Protein AF-X1D639-F1 (afdb_monomer_lite)

Radius of gyration: 27.33 Å; chains: 1; bounding box: 84×44×73 Å

Organism: NCBI:txid412755

Secondary structure (DSSP, 8-state):
---HHHHHHHHHHHHHHHHHHHHHHHHHHHHHHHHHHHHHHHHHH-----EEE-HHHHHHHHHTT--GGGSPSS--EEE-HHHHHHHHT-S-HHHHHHHHHHHHHS-EEE--BSS--TTTSPTTSB----S-THHHHHHHHHHHH---TTHHHHHHHHHHHHHHT-EEE---HHHHHHHHHTT-EEE-HHHHHTT--S-EEEETTEEEETT-----HHHH----------TT-GGGEEEEEEE--GGG--S-SS----SEEE-HHHHHTS----TT------S----

InterPro domains:
  IPR000055 Type I restriction modification DNA specificity domain [PF01420] (209-282)
  IPR029060 PIN-like domain superfamily [SSF88723] (52-192)
  IPR044946 Type I restriction modification DNA specificity domain superfamily [G3DSA:3.90.220.20] (1-45)
  IPR044946 Type I restriction modification DNA specificity domain superfamily [G3DSA:3.90.220.20] (195-287)
  IPR052021 Type I restriction system S subunit [PTHR30408] (163-286)

pLDDT: mean 87.66, std 10.5, range [43.84, 97.31]

Foldseek 3Di:
DDDPVVVVVVVVVVVVVVVVVVVVVVVVVVVVVVVLVVVQCCQAVNDAPAEEEDLCVLVVCQVVVPDPVLFDPPGAYEYEVLSVVVLVPPPDPVSSVSSVVSVVVDPYHYAAFADDDPPRHDPPRYDDHDDDCQLVQLLVQLCVVPNDPCSSVLSRSLNRQQVSVHEYEDPPPSSCVSSVVVVGQYDYPVCRSVVNRADWDQDPSGIHGPSDDDDDPVVVHDDDDWDFPDPVDCQQWDDDAADDDPVQPDPDPDRPHHPTGTDPVNPVRTDDDDPPDDDDDDDDDPD

Sequence (287 aa):
LPPFPEQKKIDRVLSKIQQAVEQQDKIINATKNLKKSLMQKLFTKGIINGFMFDTNIFGHILDNKILVENFPKNLNFFITPIQLYELKKTRDQNRRKMLLTIFNKIDQENIPTESTVLGVSKLGYSKLSRKNNLYEKIKSDLDEKVLKQNNIQDALIAETAIKNGLILVTNDGDLLEVTQKYNGEVSNLKDFLSGNYRKLKKTEIGLIPENWEMVRLGDIGKIITGTTPSTKKPEYYGGPYMFISPGDITERKYIIKTEKWLSEQGLKVSRSLPKDTVLVVCIGATI

Structure (mmCIF, N/CA/C/O backbone):
data_AF-X1D639-F1
#
_entry.id   AF-X1D639-F1
#
loop_
_atom_site.group_PDB
_atom_site.id
_atom_site.type_symbol
_atom_site.label_atom_id
_atom_site.label_alt_id
_atom_site.label_comp_id
_atom_site.label_asym_id
_atom_site.label_entity_id
_atom_site.label_seq_id
_atom_site.pdbx_PDB_ins_code
_atom_site.Cartn_x
_atom_site.Cartn_y
_atom_site.Cartn_z
_atom_site.occupancy
_atom_site.B_iso_or_equiv
_atom_site.auth_seq_id
_atom_site.auth_comp_id
_atom_site.auth_asym_id
_atom_site.auth_atom_id
_atom_site.pdbx_PDB_model_num
ATOM 1 N N . LEU A 1 1 ? 56.841 -19.430 -37.475 1.00 73.50 1 LEU A N 1
ATOM 2 C CA . LEU A 1 1 ? 56.418 -18.923 -36.147 1.00 73.50 1 LEU A CA 1
ATOM 3 C C . LEU A 1 1 ? 57.059 -17.556 -35.933 1.00 73.50 1 LEU A C 1
ATOM 5 O O . LEU A 1 1 ? 58.199 -17.408 -36.364 1.00 73.50 1 LEU A O 1
ATOM 9 N N . PRO A 1 2 ? 56.365 -16.576 -35.328 1.00 85.69 2 PRO A N 1
ATOM 10 C CA . PRO A 1 2 ? 56.962 -15.273 -35.034 1.00 85.69 2 PRO A CA 1
ATOM 11 C C . PRO A 1 2 ? 58.155 -15.414 -34.067 1.00 85.69 2 PRO A C 1
ATOM 13 O O . PRO A 1 2 ? 58.217 -16.406 -33.334 1.00 85.69 2 PRO A O 1
ATOM 16 N N . PRO A 1 3 ? 59.111 -14.470 -34.038 1.00 94.94 3 PRO A N 1
ATOM 17 C CA . PRO A 1 3 ? 60.236 -14.492 -33.107 1.00 94.94 3 PRO A CA 1
ATOM 18 C C . PRO A 1 3 ? 59.798 -14.588 -31.640 1.00 94.94 3 PRO A C 1
ATOM 20 O O . PRO A 1 3 ? 58.754 -14.076 -31.240 1.00 94.94 3 PRO A O 1
ATOM 23 N N . PHE A 1 4 ? 60.630 -15.204 -30.800 1.00 90.94 4 PHE A N 1
ATOM 24 C CA . PHE A 1 4 ? 60.324 -15.431 -29.382 1.00 90.94 4 PHE A CA 1
ATOM 25 C C . PHE A 1 4 ? 59.892 -14.167 -28.596 1.00 90.94 4 PHE A C 1
ATOM 27 O O . PHE A 1 4 ? 58.946 -14.252 -27.807 1.00 90.94 4 PHE A O 1
ATOM 34 N N . PRO A 1 5 ? 60.481 -12.970 -28.819 1.00 92.06 5 PRO A N 1
ATOM 35 C CA . PRO A 1 5 ? 59.997 -11.738 -28.191 1.00 92.06 5 PRO A CA 1
ATOM 36 C C . PRO A 1 5 ? 58.569 -11.343 -28.598 1.00 92.06 5 PRO A C 1
ATOM 38 O O . PRO A 1 5 ? 57.836 -10.780 -27.785 1.00 92.06 5 PRO A O 1
ATOM 41 N N . GLU A 1 6 ? 58.157 -11.635 -29.834 1.00 90.38 6 GLU A N 1
ATOM 42 C CA . GLU A 1 6 ? 56.794 -11.383 -30.315 1.00 90.38 6 GLU A CA 1
ATOM 43 C C . GLU A 1 6 ? 55.805 -12.390 -29.735 1.00 90.38 6 GLU A C 1
ATOM 45 O O . GLU A 1 6 ? 54.739 -11.988 -29.275 1.00 90.38 6 GLU A O 1
ATOM 50 N N . GLN A 1 7 ? 56.182 -13.670 -29.643 1.00 91.81 7 GLN A N 1
ATOM 51 C CA . GLN A 1 7 ? 55.360 -14.694 -28.986 1.00 91.81 7 GLN A CA 1
ATOM 52 C C . GLN A 1 7 ? 55.033 -14.315 -27.532 1.00 91.81 7 GLN A C 1
ATOM 54 O O . GLN A 1 7 ? 53.875 -14.378 -27.130 1.00 91.81 7 GLN A O 1
ATOM 59 N N . LYS A 1 8 ? 56.018 -13.817 -26.765 1.00 92.50 8 LYS A N 1
ATOM 60 C CA . LYS A 1 8 ? 55.798 -13.317 -25.392 1.00 92.50 8 LYS A CA 1
ATOM 61 C C . LYS A 1 8 ? 54.838 -12.126 -25.324 1.00 92.50 8 LYS A C 1
ATOM 63 O O . LYS A 1 8 ? 54.081 -11.996 -24.364 1.00 92.50 8 LYS A O 1
ATOM 68 N N . LYS A 1 9 ? 54.873 -11.227 -26.315 1.00 92.88 9 LYS A N 1
ATOM 69 C CA . LYS A 1 9 ? 53.933 -10.095 -26.386 1.00 92.88 9 LYS A CA 1
ATOM 70 C C . LYS A 1 9 ? 52.515 -10.578 -26.692 1.00 92.88 9 LYS A C 1
ATOM 72 O O . LYS A 1 9 ? 51.585 -10.103 -26.047 1.00 92.88 9 LYS A O 1
ATOM 77 N N . ILE A 1 10 ? 52.368 -11.521 -27.625 1.00 91.38 10 ILE A N 1
ATOM 78 C CA . ILE A 1 10 ? 51.080 -12.131 -27.984 1.00 91.38 10 ILE A CA 1
ATOM 79 C C . ILE A 1 10 ? 50.470 -12.831 -26.766 1.00 91.38 10 ILE A C 1
ATOM 81 O O . ILE A 1 10 ? 49.336 -12.524 -26.407 1.00 91.38 10 ILE A O 1
ATOM 85 N N . ASP A 1 11 ? 51.237 -13.680 -26.080 1.00 93.62 11 ASP A N 1
ATOM 86 C CA . ASP A 1 11 ? 50.794 -14.382 -24.869 1.00 93.62 11 ASP A CA 1
ATOM 87 C C . ASP A 1 11 ? 50.320 -13.412 -23.774 1.00 93.62 11 ASP A C 1
ATOM 89 O O . ASP A 1 11 ? 49.228 -13.556 -23.222 1.00 93.62 11 ASP A O 1
ATOM 93 N N . ARG A 1 12 ? 51.079 -12.335 -23.531 1.00 94.06 12 ARG A N 1
ATOM 94 C CA . ARG A 1 12 ? 50.694 -11.297 -22.564 1.00 94.06 12 ARG A CA 1
ATOM 95 C C . ARG A 1 12 ? 49.383 -10.601 -22.936 1.00 94.06 12 ARG A C 1
ATOM 97 O O . ARG A 1 12 ? 48.596 -10.284 -22.045 1.00 94.06 12 ARG A O 1
ATOM 104 N N . VAL A 1 13 ? 49.162 -10.304 -24.218 1.00 94.69 13 VAL A N 1
ATOM 105 C CA . VAL A 1 13 ? 47.927 -9.654 -24.690 1.00 94.69 13 VAL A CA 1
ATOM 106 C C . VAL A 1 13 ? 46.741 -10.607 -24.569 1.00 94.69 13 VAL A C 1
ATOM 108 O O . VAL A 1 13 ? 45.727 -10.223 -23.991 1.00 94.69 13 VAL A O 1
ATOM 111 N N . LEU A 1 14 ? 46.878 -11.848 -25.039 1.00 94.75 14 LEU A N 1
ATOM 112 C CA . LEU A 1 14 ? 45.819 -12.855 -24.961 1.00 94.75 14 LEU A CA 1
ATOM 113 C C . LEU A 1 14 ? 45.461 -13.188 -23.509 1.00 94.75 14 LEU A C 1
ATOM 115 O O . LEU A 1 14 ? 44.282 -13.217 -23.173 1.00 94.75 14 LEU A O 1
ATOM 119 N N . SER A 1 15 ? 46.455 -13.315 -22.627 1.00 95.19 15 SER A N 1
ATOM 120 C CA . SER A 1 15 ? 46.237 -13.516 -21.189 1.00 95.19 15 SER A CA 1
ATOM 121 C C . SER A 1 15 ? 45.458 -12.361 -20.554 1.00 95.19 15 SER A C 1
ATOM 123 O O . SER A 1 15 ? 44.552 -12.591 -19.757 1.00 95.19 15 SER A O 1
ATOM 125 N N . LYS A 1 16 ? 45.756 -11.107 -20.926 1.00 95.25 16 LYS A N 1
ATOM 126 C CA . LYS A 1 16 ? 44.995 -9.940 -20.446 1.00 95.25 16 LYS A CA 1
ATOM 127 C C . LYS A 1 16 ? 43.555 -9.929 -20.958 1.00 95.25 16 LYS A C 1
ATOM 129 O O . LYS A 1 16 ? 42.655 -9.582 -20.200 1.00 95.25 16 LYS A O 1
ATOM 134 N N . ILE A 1 17 ? 43.335 -10.294 -22.223 1.00 95.19 17 ILE A N 1
ATOM 135 C CA . ILE A 1 17 ? 41.986 -10.406 -22.796 1.00 95.19 17 ILE A CA 1
ATOM 136 C C . ILE A 1 17 ? 41.205 -11.503 -22.066 1.00 95.19 17 ILE A C 1
ATOM 138 O O . ILE A 1 17 ? 40.082 -11.257 -21.639 1.00 95.19 17 ILE A O 1
ATOM 142 N N . GLN A 1 18 ? 41.816 -12.669 -21.850 1.00 93.75 18 GLN A N 1
ATOM 143 C CA . GLN A 1 18 ? 41.205 -13.783 -21.128 1.00 93.75 18 GLN A CA 1
ATOM 144 C C . GLN A 1 18 ? 40.814 -13.386 -19.696 1.00 93.75 18 GLN A C 1
ATOM 146 O O . GLN A 1 18 ? 39.677 -13.604 -19.286 1.00 93.75 18 GLN A O 1
ATOM 151 N N . GLN A 1 19 ? 41.706 -12.710 -18.965 1.00 95.75 19 GLN A N 1
ATOM 152 C CA . GLN A 1 19 ? 41.404 -12.179 -17.629 1.00 95.75 19 GLN A CA 1
ATOM 153 C C . GLN A 1 19 ? 40.230 -11.189 -17.643 1.00 95.75 19 GLN A C 1
ATOM 155 O O . GLN A 1 19 ? 39.378 -11.234 -16.755 1.00 95.75 19 GLN A O 1
ATOM 160 N N . ALA A 1 20 ? 40.163 -10.307 -18.646 1.00 93.50 20 ALA A N 1
ATOM 161 C CA . ALA A 1 20 ? 39.063 -9.358 -18.787 1.00 93.50 20 ALA A CA 1
ATOM 162 C C . ALA A 1 20 ? 37.725 -10.064 -19.072 1.00 93.50 20 ALA A C 1
ATOM 164 O O . ALA A 1 20 ? 36.711 -9.701 -18.478 1.00 93.50 20 ALA A O 1
ATOM 165 N N . VAL A 1 21 ? 37.722 -11.096 -19.925 1.00 94.62 21 VAL A N 1
ATOM 166 C CA . VAL A 1 21 ? 36.535 -11.925 -20.201 1.00 94.62 21 VAL A CA 1
ATOM 167 C C . VAL A 1 21 ? 36.065 -12.636 -18.931 1.00 94.62 21 VAL A C 1
ATOM 169 O O . VAL A 1 21 ? 34.895 -12.533 -18.570 1.00 94.62 21 VAL A O 1
ATOM 172 N N . GLU A 1 22 ? 36.972 -13.264 -18.183 1.00 95.31 22 GLU A N 1
ATOM 173 C CA . GLU A 1 22 ? 36.634 -13.940 -16.924 1.00 95.31 22 GLU A CA 1
ATOM 174 C C . GLU A 1 22 ? 36.087 -12.977 -15.863 1.00 95.31 22 GLU A C 1
ATOM 176 O O . GLU A 1 22 ? 35.161 -13.311 -15.116 1.00 95.31 22 GLU A O 1
ATOM 181 N N . GLN A 1 23 ? 36.643 -11.766 -15.777 1.00 94.69 23 GLN A N 1
ATOM 182 C CA . GLN A 1 23 ? 36.131 -10.732 -14.882 1.00 94.69 23 GLN A CA 1
ATOM 183 C C . GLN A 1 23 ? 34.731 -10.272 -15.307 1.00 94.69 23 GLN A C 1
ATOM 185 O O . GLN A 1 23 ? 33.855 -10.110 -14.452 1.00 94.69 23 GLN A O 1
ATOM 190 N N . GLN A 1 24 ? 34.495 -10.120 -16.610 1.00 93.62 24 GLN A N 1
ATOM 191 C CA . GLN A 1 24 ? 33.188 -9.766 -17.152 1.00 93.62 24 GLN A CA 1
ATOM 192 C C . GLN A 1 24 ? 32.145 -10.856 -16.866 1.00 93.62 24 GLN A C 1
ATOM 194 O O . GLN A 1 24 ? 31.045 -10.541 -16.410 1.00 93.62 24 GLN A O 1
ATOM 199 N N . ASP A 1 25 ? 32.490 -12.131 -17.041 1.00 95.25 25 ASP A N 1
ATOM 200 C CA . ASP A 1 25 ? 31.598 -13.257 -16.746 1.00 95.25 25 ASP A CA 1
ATOM 201 C C . ASP A 1 25 ? 31.230 -13.330 -15.260 1.00 95.25 25 ASP A C 1
ATOM 203 O O . ASP A 1 25 ? 30.071 -13.583 -14.907 1.00 95.25 25 ASP A O 1
ATOM 207 N N . LYS A 1 26 ? 32.182 -13.036 -14.363 1.00 94.88 26 LYS A N 1
ATOM 208 C CA . LYS A 1 26 ? 31.905 -12.915 -12.922 1.00 94.88 26 LYS A CA 1
ATOM 209 C C . LYS A 1 26 ? 30.891 -11.809 -12.635 1.00 94.88 26 LYS A C 1
ATOM 211 O O . LYS A 1 26 ? 29.948 -12.046 -11.878 1.00 94.88 26 LYS A O 1
ATOM 216 N N . ILE A 1 27 ? 31.045 -10.637 -13.257 1.00 93.88 27 ILE A N 1
ATOM 217 C CA . ILE A 1 27 ? 30.099 -9.520 -13.112 1.00 93.88 27 ILE A CA 1
ATOM 218 C C . ILE A 1 27 ? 28.719 -9.924 -13.638 1.00 93.88 27 ILE A C 1
ATOM 220 O O . ILE A 1 27 ? 27.732 -9.773 -12.923 1.00 93.88 27 ILE A O 1
ATOM 224 N N . ILE A 1 28 ? 28.638 -10.514 -14.835 1.00 92.62 28 ILE A N 1
ATOM 225 C CA . ILE A 1 28 ? 27.374 -10.966 -15.434 1.00 92.62 28 ILE A CA 1
ATOM 226 C C . ILE A 1 28 ? 26.651 -11.951 -14.510 1.00 92.62 28 ILE A C 1
ATOM 228 O O . ILE A 1 28 ? 25.446 -11.819 -14.279 1.00 92.62 28 ILE A O 1
ATOM 232 N N . ASN A 1 29 ? 27.367 -12.928 -13.955 1.00 92.56 29 ASN A N 1
ATOM 233 C CA . ASN A 1 29 ? 26.783 -13.914 -13.049 1.00 92.56 29 ASN A CA 1
ATOM 234 C C . ASN A 1 29 ? 26.327 -13.283 -11.726 1.00 92.56 29 ASN A C 1
ATOM 236 O O . ASN A 1 29 ? 25.223 -13.579 -11.258 1.00 92.56 29 ASN A O 1
ATOM 240 N N . ALA A 1 30 ? 27.110 -12.360 -11.160 1.00 90.88 30 ALA A N 1
ATOM 241 C CA . ALA A 1 30 ? 26.711 -11.599 -9.979 1.00 90.88 30 ALA A CA 1
ATOM 242 C C . ALA A 1 30 ? 25.444 -10.766 -10.242 1.00 90.88 30 ALA A C 1
ATOM 244 O O . ALA A 1 30 ? 24.503 -10.815 -9.449 1.00 90.88 30 ALA A O 1
ATOM 245 N N . THR A 1 31 ? 25.357 -10.079 -11.385 1.00 89.19 31 THR A N 1
ATOM 246 C CA . THR A 1 31 ? 24.176 -9.298 -11.784 1.00 89.19 31 THR A CA 1
ATOM 247 C C . THR A 1 31 ? 22.953 -10.184 -12.013 1.00 89.19 31 THR A C 1
ATOM 249 O O . THR A 1 31 ? 21.858 -9.829 -11.577 1.00 89.19 31 THR A O 1
ATOM 252 N N . LYS A 1 32 ? 23.104 -11.358 -12.643 1.00 88.12 32 LYS A N 1
ATOM 253 C CA . LYS A 1 32 ? 22.007 -12.333 -12.806 1.00 88.12 32 LYS A CA 1
ATOM 254 C C . LYS A 1 32 ? 21.475 -12.807 -11.453 1.00 88.12 32 LYS A C 1
ATOM 256 O O . LYS A 1 32 ? 20.259 -12.835 -11.254 1.00 88.12 32 LYS A O 1
ATOM 261 N N . ASN A 1 33 ? 22.367 -13.126 -10.517 1.00 87.69 33 ASN A N 1
ATOM 262 C CA . ASN A 1 33 ? 21.996 -13.547 -9.166 1.00 87.69 33 ASN A CA 1
ATOM 263 C C . ASN A 1 33 ? 21.326 -12.419 -8.377 1.00 87.69 33 ASN A C 1
ATOM 265 O O . ASN A 1 33 ? 20.293 -12.645 -7.746 1.00 87.69 33 ASN A O 1
ATOM 269 N N . LEU A 1 34 ? 21.854 -11.196 -8.468 1.00 87.56 34 LEU A N 1
ATOM 270 C CA . LEU A 1 34 ? 21.246 -10.016 -7.862 1.00 87.56 34 LEU A CA 1
ATOM 271 C C . LEU A 1 34 ? 19.849 -9.762 -8.436 1.00 87.56 34 LEU A C 1
ATOM 273 O O . LEU A 1 34 ? 18.900 -9.630 -7.671 1.00 87.56 34 LEU A O 1
ATOM 277 N N . LYS A 1 35 ? 19.693 -9.774 -9.766 1.00 85.31 35 LYS A N 1
ATOM 278 C CA . LYS A 1 35 ? 18.390 -9.637 -10.433 1.00 85.31 35 LYS A CA 1
ATOM 279 C C . LYS A 1 35 ? 17.412 -10.703 -9.944 1.00 85.31 35 LYS A C 1
ATOM 281 O O . LYS A 1 35 ? 16.286 -10.369 -9.599 1.00 85.31 35 LYS A O 1
ATOM 286 N N . LYS A 1 36 ? 17.832 -11.970 -9.870 1.00 83.44 36 LYS A N 1
ATOM 287 C CA . LYS A 1 36 ? 16.995 -13.066 -9.358 1.00 83.44 36 LYS A CA 1
ATOM 288 C C . LYS A 1 36 ? 16.561 -12.816 -7.909 1.00 83.44 36 LYS A C 1
ATOM 290 O O . LYS A 1 36 ? 15.381 -12.954 -7.607 1.00 83.44 36 LYS A O 1
ATOM 295 N N . SER A 1 37 ? 17.489 -12.413 -7.042 1.00 82.75 37 SER A N 1
ATOM 296 C CA . SER A 1 37 ? 17.215 -12.099 -5.633 1.00 82.75 37 SER A CA 1
ATOM 297 C C . SER A 1 37 ? 16.267 -10.904 -5.478 1.00 82.75 37 SER A C 1
ATOM 299 O O . SER A 1 37 ? 15.298 -10.972 -4.725 1.00 82.75 37 SER A O 1
ATOM 301 N N . LEU A 1 38 ? 16.477 -9.834 -6.249 1.00 82.06 38 LEU A N 1
ATOM 302 C CA . LEU A 1 38 ? 15.602 -8.661 -6.260 1.00 82.06 38 LEU A CA 1
ATOM 303 C C . LEU A 1 38 ? 14.203 -9.000 -6.771 1.00 82.06 38 LEU A C 1
ATOM 305 O O . LEU A 1 38 ? 13.230 -8.574 -6.161 1.00 82.06 38 LEU A O 1
ATOM 309 N N . MET A 1 39 ? 14.090 -9.803 -7.831 1.00 79.44 39 MET A N 1
ATOM 310 C CA . MET A 1 39 ? 12.798 -10.262 -8.345 1.00 79.44 39 MET A CA 1
ATOM 311 C C . MET A 1 39 ? 12.072 -11.133 -7.320 1.00 79.44 39 MET A C 1
ATOM 313 O O . MET A 1 39 ? 10.887 -10.930 -7.085 1.00 79.44 39 MET A O 1
ATOM 317 N N . GLN A 1 40 ? 12.779 -12.046 -6.647 1.00 79.31 40 GLN A N 1
ATOM 318 C CA . GLN A 1 40 ? 12.197 -12.812 -5.546 1.00 79.31 40 GLN A CA 1
ATOM 319 C C . GLN A 1 40 ? 11.730 -11.892 -4.423 1.00 79.31 40 GLN A C 1
ATOM 321 O O . GLN A 1 40 ? 10.603 -12.029 -3.963 1.00 79.31 40 GLN A O 1
ATOM 326 N N . LYS A 1 41 ? 12.544 -10.917 -4.007 1.00 78.25 41 LYS A N 1
ATOM 327 C CA . LYS A 1 41 ? 12.163 -9.941 -2.981 1.00 78.25 41 LYS A CA 1
ATOM 328 C C . LYS A 1 41 ? 10.940 -9.119 -3.403 1.00 78.25 41 LYS A C 1
ATOM 330 O O . LYS A 1 41 ? 10.046 -8.937 -2.587 1.00 78.25 41 LYS A O 1
ATOM 335 N N . LEU A 1 42 ? 10.882 -8.671 -4.656 1.00 79.75 42 LEU A N 1
ATOM 336 C CA . LEU A 1 42 ? 9.766 -7.907 -5.214 1.00 79.75 42 LEU A CA 1
ATOM 337 C C . LEU A 1 42 ? 8.478 -8.738 -5.255 1.00 79.75 42 LEU A C 1
ATOM 339 O O . LEU A 1 42 ? 7.441 -8.259 -4.818 1.00 79.75 42 LEU A O 1
ATOM 343 N N . PHE A 1 43 ? 8.539 -9.984 -5.725 1.00 76.44 43 PHE A N 1
ATOM 344 C CA . PHE A 1 43 ? 7.362 -10.850 -5.821 1.00 76.44 43 PHE A CA 1
ATOM 345 C C . PHE A 1 43 ? 6.935 -11.471 -4.492 1.00 76.44 43 PHE A C 1
ATOM 347 O O . PHE A 1 43 ? 5.785 -11.865 -4.380 1.00 76.44 43 PHE A O 1
ATOM 354 N N . THR A 1 44 ? 7.817 -11.543 -3.490 1.00 75.69 44 THR A N 1
ATOM 355 C CA . THR A 1 44 ? 7.477 -12.043 -2.145 1.00 75.69 44 THR A CA 1
ATOM 356 C C . THR A 1 44 ? 6.986 -10.934 -1.229 1.00 75.69 44 THR A C 1
ATOM 358 O O . THR A 1 44 ? 5.946 -11.073 -0.593 1.00 75.69 44 THR A O 1
ATOM 361 N N . LYS A 1 45 ? 7.733 -9.830 -1.137 1.00 69.94 45 LYS A N 1
ATOM 362 C CA . LYS A 1 45 ? 7.416 -8.723 -0.229 1.00 69.94 45 LYS A CA 1
ATOM 363 C C . LYS A 1 45 ? 6.490 -7.687 -0.859 1.00 69.94 45 LYS A C 1
ATOM 365 O O . LYS A 1 45 ? 5.877 -6.927 -0.120 1.00 69.94 45 LYS A O 1
ATOM 370 N N . GLY A 1 46 ? 6.377 -7.663 -2.187 1.00 70.56 46 GLY A N 1
ATOM 371 C CA . GLY A 1 46 ? 5.656 -6.622 -2.910 1.00 70.56 46 GLY A CA 1
ATOM 372 C C . GLY A 1 46 ? 6.333 -5.256 -2.799 1.00 70.56 46 GLY A C 1
ATOM 373 O O . GLY A 1 46 ? 7.464 -5.119 -2.323 1.00 70.56 46 GLY A O 1
ATOM 374 N N . ILE A 1 47 ? 5.607 -4.229 -3.237 1.00 69.25 47 ILE A N 1
ATOM 375 C CA . ILE A 1 47 ? 5.900 -2.838 -2.895 1.00 69.25 47 ILE A CA 1
ATOM 376 C C . ILE A 1 47 ? 5.104 -2.540 -1.624 1.00 69.25 47 ILE A C 1
ATOM 378 O O . ILE A 1 47 ? 3.875 -2.575 -1.644 1.00 69.25 47 ILE A O 1
ATOM 382 N N . ILE A 1 48 ? 5.806 -2.305 -0.517 1.00 76.75 48 ILE A N 1
ATOM 383 C CA . ILE A 1 48 ? 5.195 -1.870 0.741 1.00 76.75 48 ILE A CA 1
ATOM 384 C C . ILE A 1 48 ? 5.326 -0.353 0.782 1.00 76.75 48 ILE A C 1
ATOM 386 O O . ILE A 1 48 ? 6.419 0.159 1.018 1.00 76.75 48 ILE A O 1
ATOM 390 N N . ASN A 1 49 ? 4.229 0.362 0.530 1.00 82.75 49 ASN A N 1
ATOM 391 C CA . ASN A 1 49 ? 4.234 1.828 0.579 1.00 82.75 49 ASN A CA 1
ATOM 392 C C . ASN A 1 49 ? 4.368 2.337 2.023 1.00 82.75 49 ASN A C 1
ATOM 394 O O . ASN A 1 49 ? 4.996 3.365 2.271 1.00 82.75 49 ASN A O 1
ATOM 398 N N . GLY A 1 50 ? 3.813 1.586 2.974 1.00 92.56 50 GLY A N 1
ATOM 399 C CA . GLY A 1 50 ? 3.900 1.847 4.402 1.00 92.56 50 GLY A CA 1
ATOM 400 C C . GLY A 1 50 ? 2.841 1.084 5.183 1.00 92.56 50 GLY A C 1
ATOM 401 O O . GLY A 1 50 ? 2.138 0.230 4.637 1.00 92.56 50 GLY A O 1
ATOM 402 N N . PHE A 1 51 ? 2.734 1.417 6.463 1.00 95.38 51 PHE A N 1
ATOM 403 C CA . PHE A 1 51 ? 1.810 0.809 7.408 1.00 95.38 51 PHE A CA 1
ATOM 404 C C . PHE A 1 51 ? 0.843 1.855 7.940 1.00 95.38 51 PHE A C 1
ATOM 406 O O . PHE A 1 51 ? 1.234 2.983 8.233 1.00 95.38 51 PHE A O 1
ATOM 413 N N . MET A 1 52 ? -0.408 1.456 8.108 1.00 96.62 52 MET A N 1
ATOM 414 C CA . MET A 1 52 ? -1.398 2.211 8.861 1.00 96.62 52 MET A CA 1
ATOM 415 C C . MET A 1 52 ? -1.842 1.334 10.017 1.00 96.62 52 MET A C 1
ATOM 417 O O . MET A 1 52 ? -2.280 0.210 9.804 1.00 96.62 52 MET A O 1
ATOM 421 N N . PHE A 1 53 ? -1.694 1.808 11.245 1.00 96.44 53 PHE A N 1
ATOM 422 C CA . PHE A 1 53 ? -2.233 1.084 12.391 1.00 96.44 53 PHE A CA 1
ATOM 423 C C . PHE A 1 53 ? -3.725 1.353 12.502 1.00 96.44 53 PHE A C 1
ATOM 425 O O . PHE A 1 53 ? -4.169 2.452 12.209 1.00 96.44 53 PHE A O 1
ATOM 432 N N . ASP A 1 54 ? -4.492 0.376 12.948 1.00 94.62 54 ASP A N 1
ATOM 433 C CA . ASP A 1 54 ? -5.799 0.610 13.545 1.00 94.62 54 ASP A CA 1
ATOM 434 C C . ASP A 1 54 ? -5.609 1.323 14.903 1.00 94.62 54 ASP A C 1
ATOM 436 O O . ASP A 1 54 ? -4.584 1.175 15.578 1.00 94.62 54 ASP A O 1
ATOM 440 N N . THR A 1 55 ? -6.578 2.135 15.317 1.00 92.94 55 THR A N 1
ATOM 441 C CA . THR A 1 55 ? -6.579 2.812 16.617 1.00 92.94 55 THR A CA 1
ATOM 442 C C . THR A 1 55 ? -6.423 1.819 17.780 1.00 92.94 55 THR A C 1
ATOM 444 O O . THR A 1 55 ? -5.741 2.126 18.765 1.00 92.94 55 THR A O 1
ATOM 447 N N . ASN A 1 56 ? -6.988 0.608 17.682 1.00 91.25 56 ASN A N 1
ATOM 448 C CA . ASN A 1 56 ? -6.873 -0.403 18.746 1.00 91.25 56 ASN A CA 1
ATOM 449 C C . ASN A 1 56 ? -5.427 -0.894 18.980 1.00 91.25 56 ASN A C 1
ATOM 451 O O . ASN A 1 56 ? -5.082 -1.295 20.098 1.00 91.25 56 ASN A O 1
ATOM 455 N N . ILE A 1 57 ? -4.547 -0.791 17.977 1.00 95.81 57 ILE A N 1
ATOM 456 C CA . ILE A 1 57 ? -3.164 -1.270 18.054 1.00 95.81 57 ILE A CA 1
ATOM 457 C C . ILE A 1 57 ? -2.366 -0.491 19.093 1.00 95.81 57 ILE A C 1
ATOM 459 O O . ILE A 1 57 ? -1.571 -1.087 19.817 1.00 95.81 57 ILE A O 1
ATOM 463 N N . PHE A 1 58 ? -2.621 0.809 19.254 1.00 95.69 58 PHE A N 1
ATOM 464 C CA . PHE A 1 58 ? -1.982 1.613 20.301 1.00 95.69 58 PHE A CA 1
ATOM 465 C C . PHE A 1 58 ? -2.307 1.083 21.704 1.00 95.69 58 PHE A C 1
ATOM 467 O O . PHE A 1 58 ? -1.437 1.071 22.576 1.00 95.69 58 PHE A O 1
ATOM 474 N N . GLY A 1 59 ? -3.536 0.592 21.905 1.00 95.19 59 GLY A N 1
ATOM 475 C CA . GLY A 1 59 ? -3.944 -0.107 23.123 1.00 95.19 59 GLY A CA 1
ATOM 476 C C . GLY A 1 59 ? -3.139 -1.383 23.336 1.00 95.19 59 GLY A C 1
ATOM 477 O O . GLY A 1 59 ? -2.535 -1.552 24.389 1.00 95.19 59 GLY A O 1
ATOM 478 N N . HIS A 1 60 ? -3.034 -2.232 22.314 1.00 95.56 60 HIS A N 1
ATOM 479 C CA . HIS A 1 60 ? -2.244 -3.461 22.399 1.00 95.56 60 HIS A CA 1
ATOM 480 C C . HIS A 1 60 ? -0.751 -3.214 22.644 1.00 95.56 60 HIS A C 1
ATOM 482 O O . HIS A 1 60 ? -0.137 -3.962 23.404 1.00 95.56 60 HIS A O 1
ATOM 488 N N . ILE A 1 61 ? -0.161 -2.183 22.034 1.00 96.00 61 ILE A N 1
ATOM 489 C CA . ILE A 1 61 ? 1.231 -1.779 22.283 1.00 96.00 61 ILE A CA 1
ATOM 490 C C . ILE A 1 61 ? 1.404 -1.397 23.753 1.00 96.00 61 ILE A C 1
ATOM 492 O O . ILE A 1 61 ? 2.331 -1.874 24.409 1.00 96.00 61 ILE A O 1
ATOM 496 N N . LEU A 1 62 ? 0.491 -0.574 24.275 1.00 96.12 62 LEU A N 1
ATOM 497 C CA . LEU A 1 62 ? 0.506 -0.130 25.663 1.00 96.12 62 LEU A CA 1
ATOM 498 C C . LEU A 1 62 ? 0.357 -1.302 26.641 1.00 96.12 62 LEU A C 1
ATOM 500 O O . LEU A 1 62 ? 1.174 -1.460 27.548 1.00 96.12 62 LEU A O 1
ATOM 504 N N . ASP A 1 63 ? -0.667 -2.128 26.440 1.00 96.06 63 ASP A N 1
ATOM 505 C CA . ASP A 1 63 ? -1.060 -3.188 27.370 1.00 96.06 63 ASP A CA 1
ATOM 506 C C . ASP A 1 63 ? -0.021 -4.314 27.420 1.00 96.06 63 ASP A C 1
ATOM 508 O O . ASP A 1 63 ? 0.284 -4.836 28.492 1.00 96.06 63 ASP A O 1
ATOM 512 N N . ASN A 1 64 ? 0.600 -4.627 26.278 1.00 95.38 64 ASN A N 1
ATOM 513 C CA . ASN A 1 64 ? 1.676 -5.615 26.189 1.00 95.38 64 ASN A CA 1
ATOM 514 C C . ASN A 1 64 ? 3.074 -5.021 26.428 1.00 95.38 64 ASN A C 1
ATOM 516 O O . ASN A 1 64 ? 4.066 -5.733 26.280 1.00 95.38 64 ASN A O 1
ATOM 520 N N . LYS A 1 65 ? 3.172 -3.732 26.789 1.00 95.31 65 LYS A N 1
ATOM 521 C CA . LYS A 1 65 ? 4.439 -3.026 27.056 1.00 95.31 65 LYS A CA 1
ATOM 522 C C . LYS A 1 65 ? 5.447 -3.151 25.905 1.00 95.31 65 LYS A C 1
ATOM 524 O O . LYS A 1 65 ? 6.648 -3.306 26.127 1.00 95.31 65 LYS A O 1
ATOM 529 N N . ILE A 1 66 ? 4.955 -3.094 24.670 1.00 95.12 66 ILE A N 1
ATOM 530 C CA . ILE A 1 66 ? 5.792 -3.177 23.476 1.00 95.12 66 ILE A CA 1
ATOM 531 C C . ILE A 1 66 ? 6.533 -1.847 23.308 1.00 95.12 66 ILE A C 1
ATOM 533 O O . ILE A 1 66 ? 5.927 -0.777 23.249 1.00 95.12 66 ILE A O 1
ATOM 537 N N . LEU A 1 67 ? 7.858 -1.924 23.223 1.00 93.56 67 LEU A N 1
ATOM 538 C CA . LEU A 1 67 ? 8.718 -0.773 22.968 1.00 93.56 67 LEU A CA 1
ATOM 539 C C . LEU A 1 67 ? 8.694 -0.430 21.473 1.00 93.56 67 LEU A C 1
ATOM 541 O O . LEU A 1 67 ? 8.956 -1.294 20.637 1.00 93.56 67 LEU A O 1
ATOM 545 N N . VAL A 1 68 ? 8.397 0.829 21.138 1.00 91.25 68 VAL A N 1
ATOM 546 C CA . VAL A 1 68 ? 8.375 1.332 19.747 1.00 91.25 68 VAL A CA 1
ATOM 547 C C . VAL A 1 68 ? 9.756 1.199 19.104 1.00 91.25 68 VAL A C 1
ATOM 549 O O . VAL A 1 68 ? 9.883 0.946 17.911 1.00 91.25 68 VAL A O 1
ATOM 552 N N . GLU A 1 69 ? 10.805 1.283 19.918 1.00 90.69 69 GLU A N 1
ATOM 553 C CA . GLU A 1 69 ? 12.200 1.120 19.524 1.00 90.69 69 GLU A CA 1
ATOM 554 C C . GLU A 1 69 ? 12.506 -0.297 18.986 1.00 90.69 69 GLU A C 1
ATOM 556 O O . GLU A 1 69 ? 13.486 -0.483 18.264 1.00 90.69 69 GLU A O 1
ATOM 561 N N . ASN A 1 70 ? 11.651 -1.282 19.294 1.00 90.62 70 ASN A N 1
ATOM 562 C CA . ASN A 1 70 ? 11.753 -2.658 18.799 1.00 90.62 70 ASN A CA 1
ATOM 563 C C . ASN A 1 70 ? 10.996 -2.886 17.483 1.00 90.62 70 ASN A C 1
ATOM 565 O O . ASN A 1 70 ? 10.977 -4.013 16.984 1.00 90.62 70 ASN A O 1
ATOM 569 N N . PHE A 1 71 ? 10.344 -1.864 16.925 1.00 93.00 71 PHE A N 1
ATOM 570 C CA . PHE A 1 71 ? 9.674 -2.012 15.639 1.00 93.00 71 PHE A CA 1
ATOM 571 C C . PHE A 1 71 ? 10.690 -2.292 14.526 1.00 93.00 71 PHE A C 1
ATOM 573 O O . PHE A 1 71 ? 11.850 -1.866 14.611 1.00 93.00 71 PHE A O 1
ATOM 580 N N . PRO A 1 72 ? 10.279 -2.994 13.455 1.00 88.38 72 PRO A N 1
ATOM 581 C CA . PRO A 1 72 ? 11.155 -3.176 12.312 1.00 88.38 72 PRO A CA 1
ATOM 582 C C . PRO A 1 72 ? 11.594 -1.817 11.743 1.00 88.38 72 PRO A C 1
ATOM 584 O O . PRO A 1 72 ? 10.813 -0.869 11.671 1.00 88.38 72 PRO A O 1
ATOM 587 N N . LYS A 1 73 ? 12.869 -1.718 11.356 1.00 86.50 73 LYS A N 1
ATOM 588 C CA . LYS A 1 73 ? 13.480 -0.463 10.893 1.00 86.50 73 LYS A CA 1
ATOM 589 C C . LYS A 1 73 ? 13.128 -0.154 9.436 1.00 86.50 73 LYS A C 1
ATOM 591 O O . LYS A 1 73 ? 12.859 -1.067 8.655 1.00 86.50 73 LYS A O 1
ATOM 596 N N . ASN A 1 74 ? 13.255 1.122 9.060 1.00 84.38 74 ASN A N 1
ATOM 597 C CA . ASN A 1 74 ? 13.043 1.639 7.700 1.00 84.38 74 ASN A CA 1
ATOM 598 C C . ASN A 1 74 ? 11.622 1.385 7.173 1.00 84.38 74 ASN A C 1
ATOM 600 O O . ASN A 1 74 ? 11.441 0.985 6.022 1.00 84.38 74 ASN A O 1
ATOM 604 N N . LEU A 1 75 ? 10.627 1.573 8.040 1.00 88.75 75 LEU A N 1
ATOM 605 C CA . LEU A 1 75 ? 9.217 1.499 7.686 1.00 88.75 75 LEU A CA 1
ATOM 606 C C . LEU A 1 75 ? 8.613 2.899 7.683 1.00 88.75 75 LEU A C 1
ATOM 608 O O . LEU A 1 75 ? 8.923 3.704 8.557 1.00 88.75 75 LEU A O 1
ATOM 612 N N . ASN A 1 76 ? 7.717 3.147 6.733 1.00 91.94 76 ASN A N 1
ATOM 613 C CA . ASN A 1 76 ? 6.910 4.359 6.707 1.00 91.94 76 ASN A CA 1
ATOM 614 C C . ASN A 1 76 ? 5.596 4.087 7.437 1.00 91.94 76 ASN A C 1
ATOM 616 O O . ASN A 1 76 ? 4.909 3.112 7.115 1.00 91.94 76 ASN A O 1
ATOM 620 N N . PHE A 1 77 ? 5.239 4.946 8.387 1.00 94.81 77 PHE A N 1
ATOM 621 C CA . PHE A 1 77 ? 3.955 4.888 9.077 1.00 94.81 77 PHE A CA 1
ATOM 622 C C . PHE A 1 77 ? 3.076 6.045 8.631 1.00 94.81 77 PHE A C 1
ATOM 624 O O . PHE A 1 77 ? 3.540 7.171 8.475 1.00 94.81 77 PHE A O 1
ATOM 631 N N . PHE A 1 78 ? 1.796 5.759 8.450 1.00 95.44 78 PHE A N 1
ATOM 632 C CA . PHE A 1 78 ? 0.798 6.733 8.051 1.00 95.44 78 PHE A CA 1
ATOM 633 C C . PHE A 1 78 ? -0.360 6.705 9.033 1.00 95.44 78 PHE A C 1
ATOM 635 O O . PHE A 1 78 ? -0.784 5.643 9.496 1.00 95.44 78 PHE A O 1
ATOM 642 N N . ILE A 1 79 ? -0.893 7.884 9.322 1.00 94.12 79 ILE A N 1
ATOM 643 C CA . ILE A 1 79 ? -1.999 8.057 10.255 1.00 94.12 79 ILE A CA 1
ATOM 644 C C . ILE A 1 79 ? -3.042 8.999 9.666 1.00 94.12 79 ILE A C 1
ATOM 646 O O . ILE A 1 79 ? -2.725 9.966 8.971 1.00 94.12 79 ILE A O 1
ATOM 650 N N . THR A 1 80 ? -4.307 8.734 9.973 1.00 90.25 80 THR A N 1
ATOM 651 C CA . THR A 1 80 ? -5.398 9.671 9.721 1.00 90.25 80 THR A CA 1
ATOM 652 C C . THR A 1 80 ? -5.723 10.486 10.981 1.00 90.25 80 THR A C 1
ATOM 654 O O . THR A 1 80 ? -5.604 9.988 12.107 1.00 90.25 80 THR A O 1
ATOM 657 N N . PRO A 1 81 ? -6.223 11.728 10.841 1.00 87.31 81 PRO A N 1
ATOM 658 C CA . PRO A 1 81 ? -6.646 12.538 11.987 1.00 87.31 81 PRO A CA 1
ATOM 659 C C . PRO A 1 81 ? -7.738 11.894 12.855 1.00 87.31 81 PRO A C 1
ATOM 661 O O . PRO A 1 81 ? -7.838 12.210 14.041 1.00 87.31 81 PRO A O 1
ATOM 664 N N . ILE A 1 82 ? -8.551 10.998 12.283 1.00 88.50 82 ILE A N 1
ATOM 665 C CA . ILE A 1 82 ? -9.643 10.310 12.987 1.00 88.50 82 ILE A CA 1
ATOM 666 C C . ILE A 1 82 ? -9.095 9.475 14.141 1.00 88.50 82 ILE A C 1
ATOM 668 O O . ILE A 1 82 ? -9.604 9.575 15.255 1.00 88.50 82 ILE A O 1
ATOM 672 N N . GLN A 1 83 ? -7.995 8.766 13.910 1.00 92.12 83 GLN A N 1
ATOM 673 C CA . GLN A 1 83 ? -7.363 7.909 14.910 1.00 92.12 83 GLN A CA 1
ATOM 674 C C . GLN A 1 83 ? -6.881 8.718 16.118 1.00 92.12 83 GLN A C 1
ATOM 676 O O . GLN A 1 83 ? -7.115 8.354 17.270 1.00 92.12 83 GLN A O 1
ATOM 681 N N . LEU A 1 84 ? -6.289 9.895 15.878 1.00 91.06 84 LEU A N 1
ATOM 682 C CA . LEU A 1 84 ? -5.904 10.807 16.957 1.00 91.06 84 LEU A CA 1
ATOM 683 C C . LEU A 1 84 ? -7.121 11.278 17.771 1.00 91.06 84 LEU A C 1
ATOM 685 O O . LEU A 1 84 ? -7.030 11.436 18.993 1.00 91.06 84 LEU A O 1
ATOM 689 N N . TYR A 1 85 ? -8.261 11.525 17.121 1.00 88.75 85 TYR A N 1
ATOM 690 C CA . TYR A 1 85 ? -9.490 11.901 17.820 1.00 88.75 85 TYR A CA 1
ATOM 691 C C . TYR A 1 85 ? -10.045 10.760 18.669 1.00 88.75 85 TYR A C 1
ATOM 693 O O . TYR A 1 85 ? -10.485 11.012 19.792 1.00 88.75 85 TYR A O 1
ATOM 701 N N . GLU A 1 86 ? -9.987 9.524 18.181 1.00 90.62 86 GLU A N 1
ATOM 702 C CA . GLU A 1 86 ? -10.390 8.347 18.950 1.00 90.62 86 GLU A CA 1
ATOM 703 C C . GLU A 1 86 ? -9.525 8.172 20.201 1.00 90.62 86 GLU A C 1
ATOM 705 O O . GLU A 1 86 ? -10.060 8.077 21.308 1.00 90.62 86 GLU A O 1
ATOM 710 N N . LEU A 1 87 ? -8.197 8.272 20.071 1.00 92.94 87 LEU A N 1
ATOM 711 C CA . LEU A 1 87 ? -7.294 8.203 21.224 1.00 92.94 87 LEU A CA 1
ATOM 712 C C . LEU A 1 87 ? -7.599 9.301 22.255 1.00 92.94 87 LEU A C 1
ATOM 714 O O . LEU A 1 87 ? -7.635 9.034 23.459 1.00 92.94 87 LEU A O 1
ATOM 718 N N . LYS A 1 88 ? -7.894 10.529 21.805 1.00 93.06 88 LYS A N 1
ATOM 719 C CA . LYS A 1 88 ? -8.252 11.658 22.687 1.00 93.06 88 LYS A CA 1
ATOM 720 C C . LYS A 1 88 ? -9.577 11.465 23.435 1.00 93.06 88 LYS A C 1
ATOM 722 O O . LYS A 1 88 ? -9.726 12.032 24.523 1.00 93.06 88 LYS A O 1
ATOM 727 N N . LYS A 1 89 ? -10.507 10.672 22.892 1.00 92.19 89 LYS A N 1
ATOM 728 C CA . LYS A 1 89 ? -11.793 10.324 23.525 1.00 92.19 89 LYS A CA 1
ATOM 729 C C . LYS A 1 89 ? -11.671 9.261 24.625 1.00 92.19 89 LYS A C 1
ATOM 731 O O . LYS A 1 89 ? -12.651 9.025 25.331 1.00 92.19 89 LYS A O 1
ATOM 736 N N . THR A 1 90 ? -10.496 8.655 24.816 1.00 93.12 90 THR A N 1
ATOM 737 C CA . THR A 1 90 ? -10.240 7.720 25.926 1.00 93.12 90 THR A CA 1
ATOM 738 C C . THR A 1 90 ? -10.595 8.370 27.269 1.00 93.12 90 THR A C 1
ATOM 740 O O . THR A 1 90 ? -10.051 9.423 27.612 1.00 93.12 90 THR A O 1
ATOM 743 N N . ARG A 1 91 ? -11.518 7.747 28.020 1.00 93.56 91 ARG A N 1
ATOM 744 C CA . ARG A 1 91 ? -12.069 8.290 29.280 1.00 93.56 91 ARG A CA 1
ATOM 745 C C . ARG A 1 91 ? -11.019 8.385 30.387 1.00 93.56 91 ARG A C 1
ATOM 747 O O . ARG A 1 91 ? -10.933 9.406 31.063 1.00 93.56 91 ARG A O 1
ATOM 754 N N . ASP A 1 92 ? -10.228 7.329 30.557 1.00 96.31 92 ASP A N 1
ATOM 755 C CA . ASP A 1 92 ? -9.144 7.290 31.538 1.00 96.31 92 ASP A CA 1
ATOM 756 C C . ASP A 1 92 ? -8.022 8.250 31.116 1.00 96.31 92 ASP A C 1
ATOM 758 O O . ASP A 1 92 ? -7.398 8.092 30.062 1.00 96.31 92 ASP A O 1
ATOM 762 N N . GLN A 1 93 ? -7.769 9.261 31.950 1.00 96.19 93 GLN A N 1
ATOM 763 C CA . GLN A 1 93 ? -6.795 10.310 31.662 1.00 96.19 93 GLN A CA 1
ATOM 764 C C . GLN A 1 93 ? -5.353 9.791 31.622 1.00 96.19 93 GLN A C 1
ATOM 766 O O . GLN A 1 93 ? -4.576 10.239 30.772 1.00 96.19 93 GLN A O 1
ATOM 771 N N . ASN A 1 94 ? -5.002 8.850 32.501 1.00 96.75 94 ASN A N 1
ATOM 772 C CA . ASN A 1 94 ? -3.667 8.264 32.566 1.00 96.75 94 ASN A CA 1
ATOM 773 C C . ASN A 1 94 ? -3.426 7.389 31.341 1.00 96.75 94 ASN A C 1
ATOM 775 O O . ASN A 1 94 ? -2.447 7.594 30.620 1.00 96.75 94 ASN A O 1
ATOM 779 N N . ARG A 1 95 ? -4.372 6.493 31.034 1.00 96.88 95 ARG A N 1
ATOM 780 C CA . ARG A 1 95 ? -4.319 5.656 29.831 1.00 96.88 95 ARG A CA 1
ATOM 781 C C . ARG A 1 95 ? -4.220 6.514 28.575 1.00 96.88 95 ARG A C 1
ATOM 783 O O . ARG A 1 95 ? -3.346 6.283 27.746 1.00 96.88 95 ARG A O 1
ATOM 790 N N . ARG A 1 96 ? -5.050 7.554 28.460 1.00 97.31 96 ARG A N 1
ATOM 791 C CA . ARG A 1 96 ? -5.008 8.503 27.339 1.00 97.31 96 ARG A CA 1
ATOM 792 C C . ARG A 1 96 ? -3.630 9.143 27.177 1.00 97.31 96 ARG A C 1
ATOM 794 O O . ARG A 1 96 ? -3.121 9.210 26.062 1.00 97.31 96 ARG A O 1
ATOM 801 N N . LYS A 1 97 ? -3.011 9.607 28.267 1.00 97.25 97 LYS A N 1
ATOM 802 C CA . LYS A 1 97 ? -1.671 10.216 28.230 1.00 97.25 97 LYS A CA 1
ATOM 803 C C . LYS A 1 97 ? -0.608 9.221 27.754 1.00 97.25 97 LYS A C 1
ATOM 805 O O . LYS A 1 97 ? 0.261 9.593 26.965 1.00 97.25 97 LYS A O 1
ATOM 810 N N . MET A 1 98 ? -0.695 7.964 28.188 1.00 96.62 98 MET A N 1
ATOM 811 C CA . MET A 1 98 ? 0.223 6.909 27.752 1.00 96.62 98 MET A CA 1
ATOM 812 C C . MET A 1 98 ? 0.033 6.564 26.270 1.00 96.62 98 MET A C 1
ATOM 814 O O . MET A 1 98 ? 1.014 6.518 25.531 1.00 96.62 98 MET A O 1
ATOM 818 N N . LEU A 1 99 ? -1.214 6.419 25.810 1.00 96.88 99 LEU A N 1
ATOM 819 C CA . LEU A 1 99 ? -1.532 6.182 24.397 1.00 96.88 99 LEU A CA 1
ATOM 820 C C . LEU A 1 99 ? -1.011 7.310 23.500 1.00 96.88 99 LEU A C 1
ATOM 822 O O . LEU A 1 99 ? -0.366 7.043 22.492 1.00 96.88 99 LEU A O 1
ATOM 826 N N . LEU A 1 100 ? -1.230 8.571 23.888 1.00 96.06 100 LEU A N 1
ATOM 827 C CA . LEU A 1 100 ? -0.729 9.726 23.138 1.00 96.06 100 LEU A CA 1
ATOM 828 C C . LEU A 1 100 ? 0.805 9.807 23.145 1.00 96.06 100 LEU A C 1
ATOM 830 O O . LEU A 1 100 ? 1.395 10.245 22.163 1.00 96.06 100 LEU A O 1
ATOM 834 N N . THR A 1 101 ? 1.460 9.359 24.219 1.00 96.06 101 THR A N 1
ATOM 835 C CA . THR A 1 101 ? 2.927 9.243 24.252 1.00 96.06 101 THR A CA 1
ATOM 836 C C . THR A 1 101 ? 3.424 8.225 23.228 1.00 96.06 101 THR A C 1
ATOM 838 O O . THR A 1 101 ? 4.345 8.531 22.480 1.00 96.06 101 THR A O 1
ATOM 841 N N . ILE A 1 102 ? 2.806 7.039 23.160 1.00 95.38 102 ILE A N 1
ATOM 842 C CA . ILE A 1 102 ? 3.147 6.014 22.157 1.00 95.38 102 ILE A CA 1
ATOM 843 C C . ILE A 1 102 ? 2.890 6.547 20.746 1.00 95.38 102 ILE A C 1
ATOM 845 O O . ILE A 1 102 ? 3.759 6.441 19.888 1.00 95.38 102 ILE A O 1
ATOM 849 N N . PHE A 1 103 ? 1.732 7.172 20.527 1.00 94.94 103 PHE A N 1
ATOM 850 C CA . PHE A 1 103 ? 1.361 7.774 19.247 1.00 94.94 103 PHE A CA 1
ATOM 851 C C . PHE A 1 103 ? 2.394 8.794 18.758 1.00 94.94 103 PHE A C 1
ATOM 853 O O . PHE A 1 103 ? 2.782 8.757 17.600 1.00 94.94 103 PHE A O 1
ATOM 860 N N . ASN A 1 104 ? 2.877 9.673 19.640 1.00 93.38 104 ASN A N 1
ATOM 861 C CA . ASN A 1 104 ? 3.869 10.691 19.282 1.00 93.38 104 ASN A CA 1
ATOM 862 C C . ASN A 1 104 ? 5.299 10.140 19.146 1.00 93.38 104 ASN A C 1
ATOM 864 O O . ASN A 1 104 ? 6.155 10.824 18.596 1.00 93.38 104 ASN A O 1
ATOM 868 N N . LYS A 1 105 ? 5.582 8.948 19.687 1.00 94.00 105 LYS A N 1
ATOM 869 C CA . LYS A 1 105 ? 6.887 8.285 19.542 1.00 94.00 105 LYS A CA 1
ATOM 870 C C . LYS A 1 105 ? 7.079 7.649 18.166 1.00 94.00 105 LYS A C 1
ATOM 872 O O . LYS A 1 105 ? 8.219 7.436 17.766 1.00 94.00 105 LYS A O 1
ATOM 877 N N . ILE A 1 106 ? 5.992 7.287 17.490 1.00 92.06 106 ILE A N 1
ATOM 878 C CA . ILE A 1 106 ? 6.042 6.702 16.151 1.00 92.06 106 ILE A CA 1
ATOM 879 C C . ILE A 1 106 ? 6.181 7.850 15.151 1.00 92.06 106 ILE A C 1
ATOM 881 O O . ILE A 1 106 ? 5.342 8.749 15.123 1.00 92.06 106 ILE A O 1
ATOM 885 N N . ASP A 1 107 ? 7.240 7.820 14.344 1.00 90.62 107 ASP A N 1
ATOM 886 C CA . ASP A 1 107 ? 7.422 8.769 13.246 1.00 90.62 107 ASP A CA 1
ATOM 887 C C . ASP A 1 107 ? 6.438 8.426 12.121 1.00 90.62 107 ASP A C 1
ATOM 889 O O . ASP A 1 107 ? 6.595 7.421 11.423 1.00 90.62 107 ASP A O 1
ATOM 893 N N . GLN A 1 108 ? 5.362 9.204 12.029 1.00 91.69 108 GLN A N 1
ATOM 894 C CA . GLN A 1 108 ? 4.216 8.921 11.171 1.00 91.69 108 GLN A CA 1
ATOM 895 C C . GLN A 1 108 ? 3.776 10.157 10.384 1.00 91.69 108 GLN A C 1
ATOM 897 O O . GLN A 1 108 ? 3.650 11.260 10.923 1.00 91.69 108 GLN A O 1
ATOM 902 N N . GLU A 1 109 ? 3.473 9.952 9.106 1.00 91.81 109 GLU A N 1
ATOM 903 C CA . GLU A 1 109 ? 2.976 10.987 8.206 1.00 91.81 109 GLU A CA 1
ATOM 904 C C . GLU A 1 109 ? 1.444 11.074 8.271 1.00 91.81 109 GLU A C 1
ATOM 906 O O . GLU A 1 109 ? 0.731 10.068 8.222 1.00 91.81 109 GLU A O 1
ATOM 911 N N . ASN A 1 110 ? 0.912 12.294 8.381 1.00 89.56 110 ASN A N 1
ATOM 912 C CA . ASN A 1 110 ? -0.532 12.508 8.399 1.00 89.56 110 ASN A CA 1
ATOM 913 C C . ASN A 1 110 ? -1.090 12.522 6.977 1.00 89.56 110 ASN A C 1
ATOM 915 O O . ASN A 1 110 ? -0.715 13.375 6.174 1.00 89.56 110 ASN A O 1
ATOM 919 N N . ILE A 1 111 ? -2.067 11.657 6.708 1.00 87.88 111 ILE A N 1
ATOM 920 C CA . ILE A 1 111 ? -2.794 11.632 5.438 1.00 87.88 111 ILE A CA 1
ATOM 921 C C . ILE A 1 111 ? -4.293 11.873 5.648 1.00 87.88 111 ILE A C 1
ATOM 923 O O . ILE A 1 111 ? -4.867 11.449 6.658 1.00 87.88 111 ILE A O 1
ATOM 927 N N . PRO A 1 112 ? -4.960 12.587 4.723 1.00 84.88 112 PRO A N 1
ATOM 928 C CA . PRO A 1 112 ? -6.399 12.779 4.797 1.00 84.88 112 PRO A CA 1
ATOM 929 C C . PRO A 1 112 ? -7.126 11.462 4.523 1.00 84.88 112 PRO A C 1
ATOM 931 O O . PRO A 1 112 ? -6.644 10.610 3.778 1.00 84.88 112 PRO A O 1
ATOM 934 N N . THR A 1 113 ? -8.332 11.338 5.069 1.00 79.50 113 THR A N 1
ATOM 935 C CA . THR A 1 113 ? -9.225 10.227 4.709 1.00 79.50 113 THR A CA 1
ATOM 936 C C . THR A 1 113 ? -9.692 10.344 3.261 1.00 79.50 113 THR A C 1
ATOM 938 O O . THR A 1 113 ? -9.852 11.447 2.731 1.00 79.50 113 THR A O 1
ATOM 941 N N . GLU A 1 114 ? -9.909 9.207 2.603 1.00 81.62 114 GLU A N 1
ATOM 942 C CA . GLU A 1 114 ? -10.336 9.178 1.195 1.00 81.62 114 GLU A CA 1
ATOM 943 C C . GLU A 1 114 ? -11.809 9.554 1.004 1.00 81.62 114 GLU A C 1
ATOM 945 O O . GLU A 1 114 ? -12.167 10.090 -0.048 1.00 81.62 114 GLU A O 1
ATOM 950 N N . SER A 1 115 ? -12.633 9.335 2.032 1.00 74.81 115 SER A N 1
ATOM 951 C CA . SER A 1 115 ? -14.047 9.706 2.059 1.00 74.81 115 SER A CA 1
ATOM 952 C C . SER A 1 115 ? -14.370 10.691 3.182 1.00 74.81 115 SER A C 1
ATOM 954 O O . SER A 1 115 ? -13.741 10.714 4.243 1.00 74.81 115 SER A O 1
ATOM 956 N N . THR A 1 116 ? -15.388 11.518 2.944 1.00 72.25 116 THR A N 1
ATOM 957 C CA . THR A 1 116 ? -15.935 12.460 3.924 1.00 72.25 116 THR A CA 1
ATOM 958 C C . THR A 1 116 ? -17.201 11.880 4.541 1.00 72.25 116 THR A C 1
ATOM 960 O O . THR A 1 116 ? -18.173 11.638 3.833 1.00 72.25 116 THR A O 1
ATOM 963 N N . VAL A 1 117 ? -17.220 11.733 5.865 1.00 64.38 117 VAL A N 1
ATOM 964 C CA . VAL A 1 117 ? -18.403 11.312 6.624 1.00 64.38 117 VAL A CA 1
ATOM 965 C C . VAL A 1 117 ? -18.839 12.450 7.535 1.00 64.38 117 VAL A C 1
ATOM 967 O O . VAL A 1 117 ? -18.068 12.926 8.372 1.00 64.38 117 VAL A O 1
ATOM 970 N N . LEU A 1 118 ? -20.082 12.907 7.375 1.00 52.44 118 LEU A N 1
ATOM 971 C CA . LEU A 1 118 ? -20.653 13.975 8.198 1.00 52.44 118 LEU A CA 1
ATOM 972 C C . LEU A 1 118 ? -20.648 13.569 9.680 1.00 52.44 118 LEU A C 1
ATOM 974 O O . LEU A 1 118 ? -21.099 12.488 10.041 1.00 52.44 118 LEU A O 1
ATOM 978 N N . GLY A 1 119 ? -20.112 14.437 10.541 1.00 56.44 119 GLY A N 1
ATOM 979 C CA . GLY A 1 119 ? -19.995 14.185 11.984 1.00 56.44 119 GLY A CA 1
ATOM 980 C C . GLY A 1 119 ? -18.761 13.380 12.414 1.00 56.44 119 GLY A C 1
ATOM 981 O O . GLY A 1 119 ? -18.485 13.308 13.611 1.00 56.44 119 GLY A O 1
ATOM 982 N N . VAL A 1 120 ? -17.983 12.835 11.469 1.00 63.88 120 VAL A N 1
ATOM 983 C CA . VAL A 1 120 ? -16.739 12.090 11.751 1.00 63.88 120 VAL A CA 1
ATOM 984 C C . VAL A 1 120 ? -15.527 12.739 11.078 1.00 63.88 120 VAL A C 1
ATOM 986 O O . VAL A 1 120 ? -14.508 12.971 11.731 1.00 63.88 120 VAL A O 1
ATOM 989 N N . SER A 1 121 ? -15.638 13.106 9.802 1.00 64.75 121 SER A N 1
ATOM 990 C CA . SER A 1 121 ? -14.581 13.795 9.059 1.00 64.75 121 SER A CA 1
ATOM 991 C C . SER A 1 121 ? -14.610 15.301 9.339 1.00 64.75 121 SER A C 1
ATOM 993 O O . SER A 1 121 ? -15.644 15.959 9.220 1.00 64.75 121 SER A O 1
ATOM 995 N N . LYS A 1 122 ? -13.454 15.880 9.681 1.00 59.59 122 LYS A N 1
ATOM 996 C CA . LYS A 1 122 ? -13.304 17.331 9.867 1.00 59.59 122 LYS A CA 1
ATOM 997 C C . LYS A 1 122 ? -13.127 18.035 8.512 1.00 59.59 122 LYS A C 1
ATOM 999 O O . LYS A 1 122 ? -12.452 17.506 7.625 1.00 59.59 122 LYS A O 1
ATOM 1004 N N . LEU A 1 123 ? -13.694 19.238 8.364 1.00 51.91 123 LEU A N 1
ATOM 1005 C CA . LEU A 1 123 ? -13.511 20.091 7.178 1.00 51.91 123 LEU A CA 1
ATOM 1006 C C . LEU A 1 123 ? -12.011 20.270 6.877 1.00 51.91 123 LEU A C 1
ATOM 1008 O O . LEU A 1 123 ? -11.248 20.655 7.762 1.00 51.91 123 LEU A O 1
ATOM 1012 N N . GLY A 1 124 ? -11.601 19.954 5.645 1.00 54.34 124 GLY A N 1
ATOM 1013 C CA . GLY A 1 124 ? -10.208 20.037 5.180 1.00 54.34 124 GLY A CA 1
ATOM 1014 C C . GLY A 1 124 ? -9.339 18.787 5.394 1.00 54.34 124 GLY A C 1
ATOM 1015 O O . GLY A 1 124 ? -8.222 18.756 4.893 1.00 54.34 124 GLY A O 1
ATOM 1016 N N . TYR A 1 125 ? -9.834 17.745 6.078 1.00 58.12 125 TYR A N 1
ATOM 1017 C CA . TYR A 1 125 ? -9.069 16.521 6.406 1.00 58.12 125 TYR A CA 1
ATOM 1018 C C . TYR A 1 125 ? -9.610 15.240 5.744 1.00 58.12 125 TYR A C 1
ATOM 1020 O O . TYR A 1 125 ? -9.271 14.120 6.135 1.00 58.12 125 TYR A O 1
ATOM 1028 N N . SER A 1 126 ? -10.465 15.406 4.740 1.00 59.09 126 SER A N 1
ATOM 1029 C CA . SER A 1 126 ? -10.982 14.328 3.898 1.00 59.09 126 SER A CA 1
ATOM 1030 C C . SER A 1 126 ? -10.988 14.790 2.446 1.00 59.09 126 SER A C 1
ATOM 1032 O O . SER A 1 126 ? -11.198 15.975 2.169 1.00 59.09 126 SER A O 1
ATOM 1034 N N . LYS A 1 127 ? -10.721 13.875 1.517 1.00 67.56 127 LYS A N 1
ATOM 1035 C CA . LYS A 1 127 ? -10.844 14.146 0.084 1.00 67.56 127 LYS A CA 1
ATOM 1036 C C . LYS A 1 127 ? -12.331 14.183 -0.282 1.00 67.56 127 LYS A C 1
ATOM 1038 O O . LYS A 1 127 ? 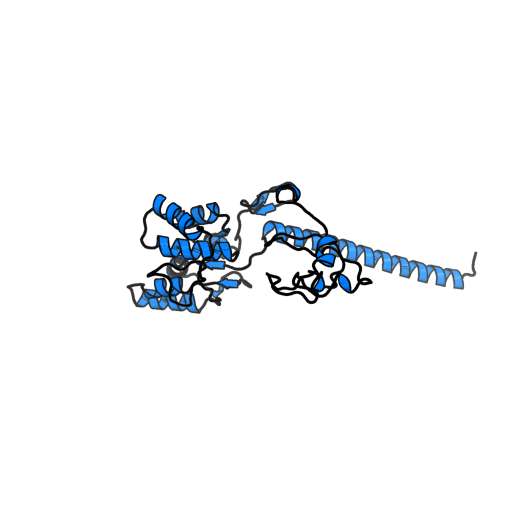-13.109 13.365 0.201 1.00 67.56 127 LYS A O 1
ATOM 1043 N N . LEU A 1 128 ? -12.732 15.112 -1.160 1.00 54.38 128 LEU A N 1
ATOM 1044 C CA . LEU A 1 128 ? 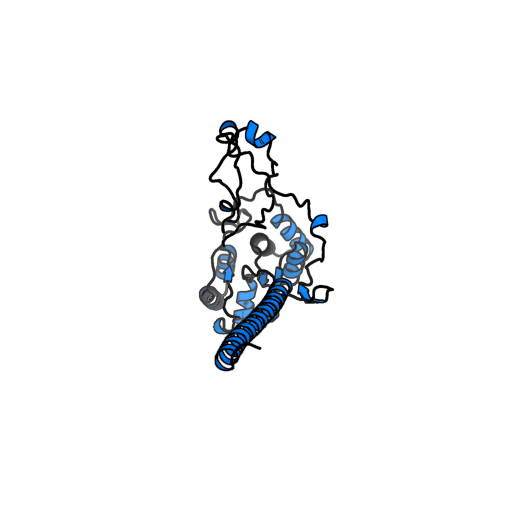-14.061 15.049 -1.776 1.00 54.38 128 LEU A CA 1
ATOM 1045 C C . LEU A 1 128 ? -14.129 13.771 -2.619 1.00 54.38 128 LEU A C 1
ATOM 1047 O O . LEU A 1 128 ? -13.518 13.692 -3.689 1.00 54.38 128 LEU A O 1
ATOM 1051 N N . SER A 1 129 ? -14.840 12.764 -2.113 1.00 52.94 129 SER A N 1
ATOM 1052 C CA . SER A 1 129 ? -14.916 11.459 -2.761 1.00 52.94 129 SER A CA 1
ATOM 1053 C C . SER A 1 129 ? -15.549 11.582 -4.150 1.00 52.94 129 SER A C 1
ATOM 1055 O O . SER A 1 129 ? -16.665 12.075 -4.322 1.00 52.94 129 SER A O 1
ATOM 1057 N N . ARG A 1 130 ? -14.822 11.124 -5.175 1.00 48.78 130 ARG A N 1
ATOM 1058 C CA . ARG A 1 130 ? -15.369 10.851 -6.509 1.00 48.78 130 ARG A CA 1
ATOM 1059 C C . ARG A 1 130 ? -15.757 9.373 -6.571 1.00 48.78 130 ARG A C 1
ATOM 1061 O O . ARG A 1 130 ? -14.87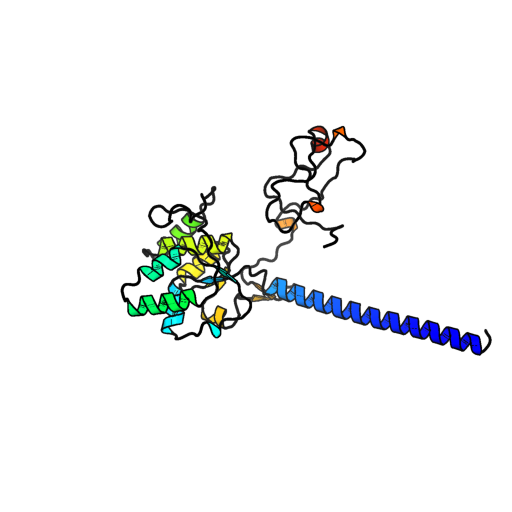6 8.523 -6.622 1.00 48.78 130 ARG A O 1
ATOM 1068 N N . LYS A 1 131 ? -17.065 9.099 -6.645 1.00 49.31 131 LYS A N 1
ATOM 1069 C CA . LYS A 1 131 ? -17.710 7.913 -7.260 1.00 49.31 131 LYS A CA 1
ATOM 1070 C C . LYS A 1 131 ? -17.258 6.492 -6.860 1.00 49.31 131 LYS A C 1
ATOM 1072 O O . LYS A 1 131 ? -17.734 5.549 -7.483 1.00 49.31 131 LYS A O 1
ATOM 1077 N N . ASN A 1 132 ? -16.422 6.290 -5.842 1.00 58.53 132 ASN A N 1
ATOM 1078 C CA . ASN A 1 132 ? -16.126 4.945 -5.342 1.00 58.53 132 ASN A CA 1
ATOM 1079 C C . ASN A 1 132 ? -16.802 4.728 -3.992 1.00 58.53 132 ASN A C 1
ATOM 1081 O O . ASN A 1 132 ? -16.344 5.244 -2.982 1.00 58.53 132 ASN A O 1
ATOM 1085 N N . ASN A 1 133 ? -17.844 3.898 -3.988 1.00 82.06 133 ASN A N 1
ATOM 1086 C CA . ASN A 1 133 ? -18.588 3.472 -2.797 1.00 82.06 133 ASN A CA 1
ATOM 1087 C C . ASN A 1 133 ? -17.794 2.462 -1.938 1.00 82.06 133 ASN A C 1
ATOM 1089 O O . ASN A 1 133 ? -18.389 1.552 -1.372 1.00 82.06 133 ASN A O 1
ATOM 1093 N N . LEU A 1 134 ? -16.456 2.529 -1.915 1.00 88.44 134 LEU A N 1
ATOM 1094 C CA . LEU A 1 134 ? -15.637 1.533 -1.215 1.00 88.44 134 LEU A CA 1
ATOM 1095 C C . LEU A 1 134 ? -15.849 1.631 0.298 1.00 88.44 134 LEU A C 1
ATOM 1097 O O . LEU A 1 134 ? -16.137 0.615 0.919 1.00 88.44 134 LEU A O 1
ATOM 1101 N N . TYR A 1 135 ? -15.802 2.843 0.855 1.00 90.44 135 TYR A N 1
ATOM 1102 C CA . TYR A 1 135 ? -16.190 3.102 2.241 1.00 90.44 135 TYR A CA 1
ATOM 1103 C C . TYR A 1 135 ? -17.547 2.482 2.610 1.00 90.44 135 TYR A C 1
ATOM 1105 O O . TYR A 1 135 ? -17.619 1.702 3.554 1.00 90.44 135 TYR A O 1
ATOM 1113 N N . GLU A 1 136 ? -18.604 2.781 1.846 1.00 90.50 136 GLU A N 1
ATOM 1114 C CA . GLU A 1 136 ? -19.963 2.295 2.139 1.00 90.50 136 GLU A CA 1
ATOM 1115 C C . GLU A 1 136 ? -20.038 0.765 2.123 1.00 90.50 136 GLU A C 1
ATOM 1117 O O . GLU A 1 136 ? -20.682 0.159 2.973 1.00 90.50 136 GLU A O 1
ATOM 1122 N N . LYS A 1 137 ? -19.330 0.133 1.182 1.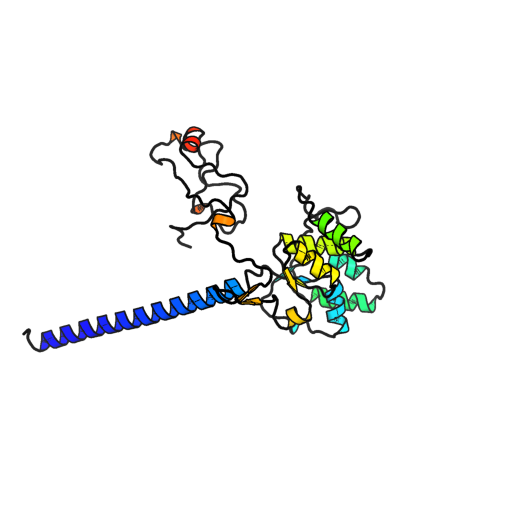00 93.06 137 LYS A N 1
ATOM 1123 C CA . LYS A 1 137 ? -19.238 -1.326 1.080 1.00 93.06 137 LYS A CA 1
ATOM 1124 C C . LYS A 1 137 ? -18.519 -1.948 2.279 1.00 93.06 137 LYS A C 1
ATOM 1126 O O . LYS A 1 137 ? -19.035 -2.894 2.863 1.00 93.06 137 LYS A O 1
ATOM 1131 N N . ILE A 1 138 ? -17.365 -1.397 2.668 1.00 93.81 138 ILE A N 1
ATOM 1132 C CA . ILE A 1 138 ? -16.615 -1.851 3.850 1.00 93.81 138 ILE A CA 1
ATOM 1133 C C . ILE A 1 138 ? -17.471 -1.687 5.107 1.00 93.81 138 ILE A C 1
ATOM 1135 O O . ILE A 1 138 ? -17.585 -2.615 5.900 1.00 93.81 138 ILE A O 1
ATOM 1139 N N . LYS A 1 139 ? -18.109 -0.524 5.272 1.00 93.44 139 LYS A N 1
ATOM 1140 C CA . LYS A 1 139 ? -18.975 -0.245 6.416 1.00 93.44 139 LYS A CA 1
ATOM 1141 C C . LYS A 1 139 ? -20.152 -1.222 6.482 1.00 93.44 139 LYS A C 1
ATOM 1143 O O . LYS A 1 139 ? -20.411 -1.760 7.551 1.00 93.44 139 LYS A O 1
ATOM 1148 N N . SER A 1 140 ? -20.841 -1.454 5.362 1.00 93.00 140 SER A N 1
ATOM 1149 C CA . SER A 1 140 ? -21.965 -2.398 5.295 1.00 93.00 140 SER A CA 1
ATOM 1150 C C . SER A 1 140 ? -21.540 -3.801 5.723 1.00 93.00 140 SER A C 1
ATOM 1152 O O . SER A 1 140 ? -22.191 -4.401 6.569 1.00 93.00 140 SER A O 1
ATOM 1154 N N . ASP A 1 141 ? -20.413 -4.294 5.206 1.00 94.62 141 ASP A N 1
ATOM 1155 C CA . ASP A 1 141 ? -19.904 -5.623 5.558 1.00 94.62 141 ASP A CA 1
ATOM 1156 C C . ASP A 1 141 ? -19.486 -5.732 7.035 1.00 94.62 141 ASP A C 1
ATOM 1158 O O . ASP A 1 141 ? -19.657 -6.785 7.650 1.00 94.62 141 ASP A O 1
ATOM 1162 N N . LEU A 1 142 ? -18.932 -4.662 7.620 1.00 93.88 142 LEU A N 1
ATOM 1163 C CA . LEU A 1 142 ? -18.613 -4.620 9.052 1.00 93.88 142 LEU A CA 1
ATOM 1164 C C . LEU A 1 142 ? -19.883 -4.635 9.908 1.00 93.88 142 LEU A C 1
ATOM 1166 O O . LEU A 1 142 ? -19.953 -5.373 10.889 1.00 93.88 142 LEU A O 1
ATOM 1170 N N . ASP A 1 143 ? -20.892 -3.851 9.522 1.00 92.56 143 ASP A N 1
ATOM 1171 C CA . ASP A 1 143 ? -22.179 -3.783 10.218 1.00 92.56 143 ASP A CA 1
ATOM 1172 C C . ASP A 1 143 ? -22.941 -5.119 10.160 1.00 92.56 143 ASP A C 1
ATOM 1174 O O . ASP A 1 143 ? -23.599 -5.481 11.135 1.00 92.56 143 ASP A O 1
ATOM 1178 N N . GLU A 1 144 ? -22.822 -5.866 9.055 1.00 92.62 144 GLU A N 1
ATOM 1179 C CA . GLU A 1 144 ? -23.390 -7.214 8.899 1.00 92.62 144 GLU A CA 1
ATOM 1180 C C . GLU A 1 144 ? -22.715 -8.259 9.797 1.00 92.62 144 GLU A C 1
ATOM 1182 O O . GLU A 1 144 ? -23.385 -9.179 10.269 1.00 92.62 144 GLU A O 1
ATOM 1187 N N . LYS A 1 145 ? -21.406 -8.129 10.052 1.00 90.44 145 LYS A N 1
ATOM 1188 C CA . LYS A 1 145 ? -20.683 -9.011 10.981 1.00 90.44 145 LYS A CA 1
ATOM 1189 C C . LYS A 1 145 ? -21.065 -8.710 12.425 1.00 90.44 145 LYS A C 1
ATOM 1191 O O . LYS A 1 145 ? -21.634 -9.555 13.113 1.00 90.44 145 LYS A O 1
ATOM 1196 N N . VAL A 1 146 ? -20.735 -7.503 12.883 1.00 88.00 146 VAL A N 1
ATOM 1197 C CA . VAL A 1 146 ? -21.037 -7.018 14.231 1.00 88.00 146 VAL A CA 1
ATOM 1198 C C . VAL A 1 146 ? -21.243 -5.513 14.168 1.00 88.00 146 VAL A C 1
ATOM 1200 O O . VAL A 1 146 ? -20.320 -4.755 13.877 1.00 88.00 146 VAL A O 1
ATOM 1203 N N . LEU A 1 147 ? -22.441 -5.060 14.529 1.00 81.25 147 LEU A N 1
ATOM 1204 C CA . LEU A 1 147 ? -22.747 -3.636 14.586 1.00 81.25 147 LEU A CA 1
ATOM 1205 C C . LEU A 1 147 ? -22.032 -2.971 15.778 1.00 81.25 147 LEU A C 1
ATOM 1207 O O . LEU A 1 147 ? -22.455 -3.119 16.928 1.00 81.25 147 LEU A O 1
ATOM 1211 N N . LYS A 1 148 ? -20.967 -2.206 15.510 1.00 84.19 148 LYS A N 1
ATOM 1212 C CA . LYS A 1 148 ? -20.222 -1.424 16.512 1.00 84.19 148 LYS A CA 1
ATOM 1213 C C . LYS A 1 148 ? -20.218 0.058 16.129 1.00 84.19 148 LYS A C 1
ATOM 1215 O O . LYS A 1 148 ? -20.166 0.418 14.957 1.00 84.19 148 LYS A O 1
ATOM 1220 N N . GLN A 1 149 ? -20.220 0.955 17.120 1.00 74.12 149 GLN A N 1
ATOM 1221 C CA . GLN A 1 149 ? -20.147 2.404 16.857 1.00 74.12 149 GLN A CA 1
ATOM 1222 C C . GLN A 1 149 ? -18.850 2.822 16.146 1.00 74.12 149 GLN A C 1
ATOM 1224 O O . GLN A 1 149 ? -18.859 3.832 15.445 1.00 74.12 149 GLN A O 1
ATOM 1229 N N . ASN A 1 150 ? -17.759 2.072 16.330 1.00 83.44 150 ASN A N 1
ATOM 1230 C CA . ASN A 1 150 ? 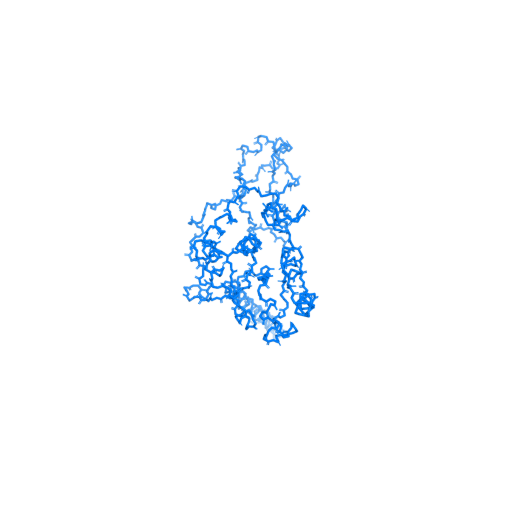-16.472 2.344 15.694 1.00 83.44 150 ASN A CA 1
ATOM 1231 C C . ASN A 1 150 ? -16.369 1.816 14.252 1.00 83.44 150 ASN A C 1
ATOM 1233 O O . ASN A 1 150 ? -15.414 2.166 13.568 1.00 83.44 150 ASN A O 1
ATOM 1237 N N . ASN A 1 151 ? -17.364 1.071 13.744 1.00 87.12 151 ASN A N 1
ATOM 1238 C CA . ASN A 1 151 ? -17.352 0.549 12.369 1.00 87.12 151 ASN A CA 1
ATOM 1239 C C . ASN A 1 151 ? -17.187 1.661 11.319 1.00 87.12 151 ASN A C 1
ATOM 1241 O O . ASN A 1 151 ? -16.618 1.443 10.254 1.00 87.12 151 ASN A O 1
ATOM 1245 N N . ILE A 1 152 ? -17.664 2.877 11.614 1.00 87.75 152 ILE A N 1
ATOM 1246 C CA . ILE A 1 152 ? -17.486 4.039 10.736 1.00 87.75 152 ILE A CA 1
ATOM 1247 C C . ILE A 1 152 ? -16.003 4.415 10.617 1.00 87.75 152 ILE A C 1
ATOM 1249 O O . ILE A 1 152 ? -15.522 4.678 9.515 1.00 87.75 152 ILE A O 1
ATOM 1253 N N . GLN A 1 153 ? -15.293 4.477 11.742 1.00 90.50 153 GLN A N 1
ATOM 1254 C CA . GLN A 1 153 ? -13.874 4.811 11.806 1.00 90.50 153 GLN A CA 1
ATOM 1255 C C . GLN A 1 153 ? -13.040 3.692 11.189 1.00 90.50 153 GLN A C 1
ATOM 1257 O O . GLN A 1 153 ? -12.214 3.977 10.324 1.00 90.50 153 GLN A O 1
ATOM 1262 N N . ASP A 1 154 ? -13.331 2.443 11.545 1.00 93.06 154 ASP A N 1
ATOM 1263 C CA . ASP A 1 154 ? -12.667 1.256 11.008 1.00 93.06 154 ASP A CA 1
ATOM 1264 C C . ASP A 1 154 ? -12.784 1.214 9.476 1.00 93.06 154 ASP A C 1
ATOM 1266 O O . ASP A 1 154 ? -11.784 1.053 8.775 1.00 93.06 154 ASP A O 1
ATOM 1270 N N . ALA A 1 155 ? -13.980 1.481 8.934 1.00 93.31 155 ALA A N 1
ATOM 1271 C CA . ALA A 1 155 ? -14.200 1.545 7.492 1.00 93.31 155 ALA A CA 1
ATOM 1272 C C . ALA A 1 155 ? -13.416 2.678 6.809 1.00 93.31 155 ALA A C 1
ATOM 1274 O O . ALA A 1 155 ? -12.888 2.486 5.712 1.00 93.31 155 ALA A O 1
ATOM 1275 N N . LEU A 1 156 ? -13.308 3.855 7.440 1.00 91.94 156 LEU A N 1
ATOM 1276 C CA . LEU A 1 156 ? -12.526 4.978 6.905 1.00 91.94 156 LEU A CA 1
ATOM 1277 C C . LEU A 1 156 ? -11.021 4.695 6.919 1.00 91.94 156 LEU A C 1
ATOM 1279 O O . LEU A 1 156 ? -10.325 5.035 5.959 1.00 91.94 156 LEU A O 1
ATOM 1283 N N . ILE A 1 157 ? -10.520 4.080 7.989 1.00 93.88 157 ILE A N 1
ATOM 1284 C CA . ILE A 1 157 ? -9.116 3.680 8.127 1.00 93.88 157 ILE A CA 1
ATOM 1285 C C . ILE A 1 157 ? -8.788 2.615 7.073 1.00 93.88 157 ILE A C 1
ATOM 1287 O O . ILE A 1 157 ? -7.834 2.786 6.313 1.00 93.88 157 ILE A O 1
ATOM 1291 N N . ALA A 1 158 ? -9.618 1.574 6.951 1.00 95.12 158 ALA A N 1
ATOM 1292 C CA . ALA A 1 158 ? -9.443 0.515 5.959 1.00 95.12 158 ALA A CA 1
ATOM 1293 C C . ALA A 1 158 ? -9.497 1.039 4.519 1.00 95.12 158 ALA A C 1
ATOM 1295 O O . ALA A 1 158 ? -8.604 0.741 3.725 1.00 95.12 158 ALA A O 1
ATOM 1296 N N . GLU A 1 159 ? -10.485 1.874 4.174 1.00 93.88 159 GLU A N 1
ATOM 1297 C CA . GLU A 1 159 ? -10.555 2.488 2.843 1.00 93.88 159 GLU A CA 1
ATOM 1298 C C . GLU A 1 159 ? -9.288 3.299 2.543 1.00 93.88 159 GLU A C 1
ATOM 1300 O O . GLU A 1 159 ? -8.713 3.184 1.454 1.00 93.88 159 GLU A O 1
ATOM 1305 N N . THR A 1 160 ? -8.843 4.106 3.510 1.00 92.00 160 THR A N 1
ATOM 1306 C CA . THR A 1 160 ? -7.658 4.952 3.350 1.00 92.00 160 THR A CA 1
ATOM 1307 C C . THR A 1 160 ? -6.406 4.103 3.150 1.00 92.00 160 THR A C 1
ATOM 1309 O O . THR A 1 160 ? -5.615 4.399 2.249 1.00 92.00 160 THR A O 1
ATOM 1312 N N . ALA A 1 161 ? -6.249 3.018 3.913 1.00 93.94 161 ALA A N 1
ATOM 1313 C CA . ALA A 1 161 ? -5.152 2.073 3.742 1.00 93.94 161 ALA A CA 1
ATOM 1314 C C . ALA A 1 161 ? -5.168 1.434 2.342 1.00 93.94 161 ALA A C 1
ATOM 1316 O O . ALA A 1 161 ? -4.169 1.509 1.625 1.00 93.94 161 ALA A O 1
ATOM 1317 N N . ILE A 1 162 ? -6.318 0.907 1.899 1.00 91.31 162 ILE A N 1
ATOM 1318 C CA . ILE A 1 162 ? -6.483 0.265 0.583 1.00 91.31 162 ILE A CA 1
ATOM 1319 C C . ILE A 1 162 ? -6.112 1.224 -0.553 1.00 91.31 162 ILE A C 1
ATOM 1321 O O . ILE A 1 162 ? -5.291 0.910 -1.415 1.00 91.31 162 ILE A O 1
ATOM 1325 N N . LYS A 1 163 ? -6.694 2.424 -0.558 1.00 88.44 163 LYS A N 1
ATOM 1326 C CA . LYS A 1 163 ? -6.521 3.416 -1.633 1.00 88.44 163 LYS A CA 1
ATOM 1327 C C . LYS A 1 163 ? -5.092 3.940 -1.757 1.00 88.44 163 LYS A C 1
ATOM 1329 O O . LYS A 1 163 ? -4.693 4.347 -2.852 1.00 88.44 163 LYS A O 1
ATOM 1334 N N . ASN A 1 164 ? -4.339 3.932 -0.659 1.00 87.38 164 ASN A N 1
ATOM 1335 C CA . ASN A 1 164 ? -2.940 4.354 -0.622 1.00 87.38 164 ASN A CA 1
ATOM 1336 C C . ASN A 1 164 ? -1.957 3.165 -0.720 1.00 87.38 164 ASN A C 1
ATOM 1338 O O . ASN A 1 164 ? -0.743 3.371 -0.753 1.00 87.38 164 ASN A O 1
ATOM 1342 N N . GLY A 1 165 ? -2.457 1.927 -0.838 1.00 88.38 165 GLY A N 1
ATOM 1343 C CA . GLY A 1 165 ? -1.628 0.720 -0.918 1.00 88.38 165 GLY A CA 1
ATOM 1344 C C . GLY A 1 165 ? -0.808 0.478 0.352 1.00 88.38 165 GLY A C 1
ATOM 1345 O O . GLY A 1 165 ? 0.345 0.058 0.272 1.00 88.38 165 GLY A O 1
ATOM 1346 N N . LEU A 1 166 ? -1.373 0.827 1.508 1.00 92.69 166 LEU A N 1
ATOM 1347 C CA . LEU A 1 166 ? -0.766 0.641 2.823 1.00 92.69 166 LEU A CA 1
ATOM 1348 C C . LEU A 1 166 ? -1.183 -0.709 3.406 1.00 92.69 166 LEU A C 1
ATOM 1350 O O . LEU A 1 166 ? -2.289 -1.186 3.152 1.00 92.69 166 LEU A O 1
ATOM 1354 N N . ILE A 1 167 ? -0.319 -1.288 4.239 1.00 93.81 167 ILE A N 1
ATOM 1355 C CA . ILE A 1 167 ? -0.663 -2.465 5.038 1.00 93.81 167 ILE A CA 1
ATOM 1356 C C . ILE A 1 167 ? -1.371 -1.988 6.305 1.00 93.81 167 ILE A C 1
ATOM 1358 O O . ILE A 1 167 ? -0.769 -1.301 7.135 1.00 93.81 167 ILE A O 1
ATOM 1362 N N . LEU A 1 168 ? -2.641 -2.355 6.461 1.00 96.00 168 LEU A N 1
ATOM 1363 C CA . LEU A 1 168 ? -3.396 -2.098 7.681 1.00 96.00 168 LEU A CA 1
ATOM 1364 C C . LEU A 1 168 ? -2.959 -3.083 8.772 1.00 96.00 168 LEU A C 1
ATOM 1366 O O . LEU A 1 168 ? -3.060 -4.298 8.602 1.00 96.00 168 LEU A O 1
ATOM 1370 N N . VAL A 1 169 ? -2.489 -2.574 9.908 1.00 96.38 169 VAL A N 1
ATOM 1371 C CA . VAL A 1 169 ? -2.195 -3.399 11.081 1.00 96.38 169 VAL A CA 1
ATOM 1372 C C . VAL A 1 169 ? -3.387 -3.360 12.020 1.00 96.38 169 VAL A C 1
ATOM 1374 O O . VAL A 1 169 ? -3.680 -2.308 12.580 1.00 96.38 169 VAL A O 1
ATOM 1377 N N . THR A 1 170 ? -4.063 -4.490 12.203 1.00 95.62 170 THR A N 1
ATOM 1378 C CA . THR A 1 170 ? -5.199 -4.621 13.127 1.00 95.62 170 THR A CA 1
ATOM 1379 C C . THR A 1 170 ? -5.222 -6.009 13.758 1.00 95.62 170 THR A C 1
ATOM 1381 O O . THR A 1 170 ? -4.828 -6.997 13.137 1.00 95.62 170 THR A O 1
ATOM 1384 N N . ASN A 1 171 ? -5.673 -6.084 15.009 1.00 94.56 171 ASN A N 1
ATOM 1385 C CA . ASN A 1 171 ? -5.987 -7.351 15.668 1.00 94.56 171 ASN A CA 1
ATOM 1386 C C . ASN A 1 171 ? -7.500 -7.643 15.665 1.00 94.56 171 ASN A C 1
ATOM 1388 O O . ASN A 1 171 ? -7.901 -8.682 16.190 1.00 94.56 171 ASN A O 1
ATOM 1392 N N . ASP A 1 172 ? -8.332 -6.758 15.101 1.00 94.12 172 ASP A N 1
ATOM 1393 C CA . ASP A 1 172 ? -9.759 -7.021 14.905 1.00 94.12 172 ASP A CA 1
ATOM 1394 C C . ASP A 1 172 ? -9.932 -7.970 13.706 1.00 94.12 172 ASP A C 1
ATOM 1396 O O . ASP A 1 172 ? -9.565 -7.651 12.572 1.00 94.12 172 ASP A O 1
ATOM 1400 N N . GLY A 1 173 ? -10.457 -9.168 13.977 1.00 92.50 173 GLY A N 1
ATOM 1401 C CA . GLY A 1 173 ? -10.657 -10.204 12.965 1.00 92.50 173 GLY A CA 1
ATOM 1402 C C . GLY A 1 173 ? -11.686 -9.819 11.902 1.00 92.50 173 GLY A C 1
ATOM 1403 O O . GLY A 1 173 ? -11.491 -10.159 10.735 1.00 92.50 173 GLY A O 1
ATOM 1404 N N . ASP A 1 174 ? -12.726 -9.066 12.277 1.00 94.25 174 ASP A N 1
ATOM 1405 C CA . ASP A 1 174 ? -13.762 -8.609 11.349 1.00 94.25 174 ASP A CA 1
ATOM 1406 C C . ASP A 1 174 ? -13.167 -7.585 10.379 1.00 94.25 174 ASP A C 1
ATOM 1408 O O . ASP A 1 174 ? -13.321 -7.709 9.162 1.00 94.25 174 ASP A O 1
ATOM 1412 N N . LEU A 1 175 ? -12.420 -6.608 10.907 1.00 95.19 175 LEU A N 1
ATOM 1413 C CA . LEU A 1 175 ? -11.758 -5.586 10.094 1.00 95.19 175 LEU A CA 1
ATOM 1414 C C . LEU A 1 175 ? -10.710 -6.189 9.162 1.00 95.19 175 LEU A C 1
ATOM 1416 O O . LEU A 1 175 ? -10.614 -5.789 7.999 1.00 95.19 175 LEU A O 1
ATOM 1420 N N . LEU A 1 176 ? -9.948 -7.164 9.655 1.00 93.56 176 LEU A N 1
ATOM 1421 C CA . LEU A 1 176 ? -8.967 -7.902 8.869 1.00 93.56 176 LEU A CA 1
ATOM 1422 C C . LEU A 1 176 ? -9.638 -8.589 7.671 1.00 93.56 176 LEU A C 1
ATOM 1424 O O . LEU A 1 176 ? -9.212 -8.385 6.532 1.00 93.56 176 LEU A O 1
ATOM 1428 N N . GLU A 1 177 ? -10.700 -9.359 7.913 1.00 92.81 177 GLU A N 1
ATOM 1429 C CA . GLU A 1 177 ? -11.408 -10.115 6.876 1.00 92.81 177 GLU A CA 1
ATOM 1430 C C . GLU A 1 177 ? -12.087 -9.195 5.852 1.00 92.81 177 GLU A C 1
ATOM 1432 O O . GLU A 1 177 ? -11.929 -9.384 4.642 1.00 92.81 177 GLU A O 1
ATOM 1437 N N . VAL A 1 178 ? -12.796 -8.158 6.313 1.00 94.69 178 VAL A N 1
ATOM 1438 C CA . VAL A 1 178 ? -13.468 -7.205 5.417 1.00 94.69 178 VAL A CA 1
ATOM 1439 C C . VAL A 1 178 ? -12.447 -6.434 4.581 1.00 94.69 178 VAL A C 1
ATOM 1441 O O . VAL A 1 178 ? -12.632 -6.273 3.377 1.00 94.69 178 VAL A O 1
ATOM 1444 N N . THR A 1 179 ? -11.329 -6.004 5.166 1.00 94.31 179 THR A N 1
ATOM 1445 C CA . THR A 1 179 ? -10.277 -5.303 4.413 1.00 94.31 179 THR A CA 1
ATOM 1446 C C . THR A 1 179 ? -9.677 -6.207 3.329 1.00 94.31 179 THR A C 1
ATOM 1448 O O . THR A 1 179 ? -9.495 -5.762 2.193 1.00 94.31 179 THR A O 1
ATOM 1451 N N . GLN A 1 180 ? -9.445 -7.492 3.627 1.00 91.88 180 GLN A N 1
ATOM 1452 C CA . GLN A 1 180 ? -8.969 -8.475 2.643 1.00 91.88 180 GLN A CA 1
ATOM 1453 C C . GLN A 1 180 ? -9.970 -8.724 1.512 1.00 91.88 180 GLN A C 1
ATOM 1455 O O . GLN A 1 180 ? -9.555 -8.827 0.355 1.00 91.88 180 GLN A O 1
ATOM 1460 N N . LYS A 1 181 ? -11.276 -8.770 1.819 1.00 92.56 181 LYS A N 1
ATOM 1461 C CA . LYS A 1 181 ? -12.355 -8.917 0.823 1.00 92.56 181 LYS A CA 1
ATOM 1462 C C . LYS A 1 181 ? -12.286 -7.844 -0.269 1.00 92.56 181 LYS A C 1
ATOM 1464 O O . LYS A 1 181 ? -12.613 -8.124 -1.418 1.00 92.56 181 LYS A O 1
ATOM 1469 N N . TYR A 1 182 ? -11.809 -6.644 0.065 1.00 92.25 182 TYR A N 1
ATOM 1470 C CA . TYR A 1 182 ? -11.623 -5.531 -0.874 1.00 92.25 182 TYR A CA 1
ATOM 1471 C C . TYR A 1 182 ? -10.173 -5.349 -1.344 1.00 92.25 182 TYR A C 1
ATOM 1473 O O . TYR A 1 182 ? -9.760 -4.235 -1.671 1.00 92.25 182 TYR A O 1
ATOM 1481 N N . ASN A 1 183 ? -9.399 -6.439 -1.386 1.00 87.56 183 ASN A N 1
ATOM 1482 C CA . ASN A 1 183 ? -8.004 -6.475 -1.839 1.00 87.56 183 ASN A CA 1
ATOM 1483 C C . ASN A 1 183 ? -7.046 -5.596 -1.017 1.00 87.56 183 ASN A C 1
ATOM 1485 O O . ASN A 1 183 ? -5.948 -5.279 -1.479 1.00 87.56 183 ASN A O 1
ATOM 1489 N N . GLY A 1 184 ? -7.437 -5.214 0.199 1.00 89.88 184 GLY A N 1
ATOM 1490 C CA . GLY A 1 184 ? -6.554 -4.545 1.138 1.00 89.88 184 GLY A CA 1
ATOM 1491 C C . GLY A 1 184 ? -5.521 -5.493 1.718 1.00 89.88 184 GLY A C 1
ATOM 1492 O O . GLY A 1 184 ? -5.783 -6.675 1.953 1.00 89.88 184 GLY A O 1
ATOM 1493 N N . GLU A 1 185 ? -4.330 -4.963 1.962 1.00 90.62 185 GLU A N 1
ATOM 1494 C CA . GLU A 1 185 ? -3.294 -5.701 2.663 1.00 90.62 185 GLU A CA 1
ATOM 1495 C C . GLU A 1 185 ? -3.403 -5.473 4.161 1.00 90.62 185 GLU A C 1
ATOM 1497 O O . GLU A 1 185 ? -3.565 -4.345 4.625 1.00 90.62 185 GLU A O 1
ATOM 1502 N N . VAL A 1 186 ? -3.297 -6.561 4.916 1.00 93.19 186 VAL A N 1
ATOM 1503 C CA . VAL A 1 186 ? -3.483 -6.558 6.363 1.00 93.19 186 VAL A CA 1
ATOM 1504 C C . VAL A 1 186 ? -2.419 -7.401 7.049 1.00 93.19 186 VAL A C 1
ATOM 1506 O O . VAL A 1 186 ? -1.972 -8.416 6.513 1.00 93.19 186 VAL A O 1
ATOM 1509 N N . SER A 1 187 ? -2.064 -7.007 8.266 1.00 93.75 187 SER A N 1
ATOM 1510 C CA . SER A 1 187 ? -1.228 -7.779 9.182 1.00 93.75 187 SER A CA 1
ATOM 1511 C C . SER A 1 187 ? -1.798 -7.660 10.590 1.00 93.75 187 SER A C 1
ATOM 1513 O O . SER A 1 187 ? -2.286 -6.605 10.976 1.00 93.75 187 SER A O 1
ATOM 1515 N N . ASN A 1 188 ? -1.687 -8.706 11.403 1.00 94.75 188 ASN A N 1
ATOM 1516 C CA . ASN A 1 188 ? -1.862 -8.535 12.847 1.00 94.75 188 ASN A CA 1
ATOM 1517 C C . ASN A 1 188 ? -0.579 -7.956 13.470 1.00 94.75 188 ASN A C 1
ATOM 1519 O O . ASN A 1 188 ? 0.481 -7.910 12.830 1.00 94.75 188 ASN A O 1
ATOM 1523 N N . LEU A 1 189 ? -0.667 -7.511 14.725 1.00 94.62 189 LEU A N 1
ATOM 1524 C CA . LEU A 1 189 ? 0.459 -6.892 15.429 1.00 94.62 189 LEU A CA 1
ATOM 1525 C C . LEU A 1 189 ? 1.641 -7.855 15.612 1.00 94.62 189 LEU A C 1
ATOM 1527 O O . LEU A 1 189 ? 2.794 -7.445 15.505 1.00 94.62 189 LEU A O 1
ATOM 1531 N N . LYS A 1 190 ? 1.371 -9.138 15.871 1.00 93.88 190 LYS A N 1
ATOM 1532 C CA . LYS A 1 190 ? 2.413 -10.155 16.070 1.00 93.88 190 LYS A CA 1
ATOM 1533 C C . LYS A 1 190 ? 3.233 -10.356 14.794 1.00 93.88 190 LYS A C 1
ATOM 1535 O O . LYS A 1 190 ? 4.463 -10.336 14.839 1.00 93.88 190 LYS A O 1
ATOM 1540 N N . ASP A 1 191 ? 2.551 -10.509 13.666 1.00 92.25 191 ASP A N 1
ATOM 1541 C CA . ASP A 1 191 ? 3.165 -10.704 12.356 1.00 92.25 191 ASP A CA 1
ATOM 1542 C C . ASP A 1 191 ? 3.962 -9.462 11.943 1.00 92.25 191 ASP A C 1
ATOM 1544 O O . ASP A 1 191 ? 5.118 -9.591 11.529 1.00 92.25 191 ASP A O 1
ATOM 1548 N N . PHE A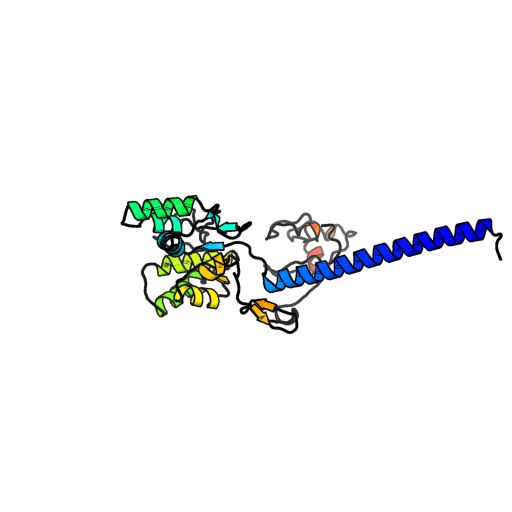 1 192 ? 3.412 -8.268 12.195 1.00 93.19 192 PHE A N 1
ATOM 1549 C CA . PHE A 1 192 ? 4.102 -6.991 12.005 1.00 93.19 192 PHE A CA 1
ATOM 1550 C C . PHE A 1 192 ? 5.422 -6.929 12.787 1.00 93.19 192 PHE A C 1
ATOM 1552 O O . PHE A 1 192 ? 6.473 -6.685 12.197 1.00 93.19 192 PHE A O 1
ATOM 1559 N N . LEU A 1 193 ? 5.400 -7.218 14.091 1.00 93.25 193 LEU A N 1
ATOM 1560 C CA . LEU A 1 193 ? 6.605 -7.187 14.930 1.00 93.25 193 LEU A CA 1
ATOM 1561 C C . LEU A 1 193 ? 7.650 -8.225 14.500 1.00 93.25 193 LEU A C 1
ATOM 1563 O O . LEU A 1 193 ? 8.847 -7.990 14.641 1.00 93.25 193 LEU A O 1
ATOM 1567 N N . SER A 1 194 ? 7.212 -9.358 13.947 1.00 90.75 194 SER A N 1
ATOM 1568 C CA . SER A 1 194 ? 8.109 -10.398 13.427 1.00 90.75 194 SER A CA 1
ATOM 1569 C C . SER A 1 194 ? 8.679 -10.100 12.031 1.00 90.75 194 SER A C 1
ATOM 1571 O O . SER A 1 194 ? 9.527 -10.848 11.544 1.00 90.75 194 SER A O 1
ATOM 1573 N N . GLY A 1 195 ? 8.225 -9.029 11.370 1.00 86.75 195 GLY A N 1
ATOM 1574 C CA . GLY A 1 195 ? 8.609 -8.688 9.997 1.00 86.75 195 GLY A CA 1
ATOM 1575 C C . GLY A 1 195 ? 7.930 -9.538 8.914 1.00 86.75 195 GLY A C 1
ATOM 1576 O O . GLY A 1 195 ? 8.306 -9.450 7.741 1.00 86.75 195 GLY A O 1
ATOM 1577 N N . ASN A 1 196 ? 6.935 -10.350 9.284 1.00 85.62 196 ASN A N 1
ATOM 1578 C CA . ASN A 1 196 ? 6.191 -11.242 8.394 1.00 85.62 196 ASN A CA 1
ATOM 1579 C C . ASN A 1 196 ? 4.881 -10.589 7.940 1.00 85.62 196 ASN A C 1
ATOM 1581 O O . ASN A 1 196 ? 3.794 -11.078 8.219 1.00 85.62 196 ASN A O 1
ATOM 1585 N N . TYR A 1 197 ? 4.981 -9.470 7.226 1.00 85.38 197 TYR A N 1
ATOM 1586 C CA . TYR A 1 197 ? 3.823 -8.628 6.893 1.00 85.38 197 TYR A CA 1
ATOM 1587 C C . TYR A 1 197 ? 2.793 -9.274 5.958 1.00 85.38 197 TYR A C 1
ATOM 1589 O O . TYR A 1 197 ? 1.696 -8.748 5.806 1.00 85.38 197 TYR A O 1
ATOM 1597 N N . ARG A 1 198 ? 3.157 -10.364 5.272 1.00 81.50 198 ARG A N 1
ATOM 1598 C CA . ARG A 1 198 ? 2.293 -11.057 4.314 1.00 81.50 198 ARG A CA 1
ATOM 1599 C C . ARG A 1 198 ? 2.465 -12.559 4.447 1.00 81.50 198 ARG A C 1
ATOM 1601 O O . ARG A 1 198 ? 3.589 -13.058 4.521 1.00 81.50 198 ARG A O 1
ATOM 1608 N N . LYS A 1 199 ? 1.349 -13.279 4.384 1.00 82.50 199 LYS A N 1
ATOM 1609 C CA . LYS A 1 199 ? 1.356 -14.726 4.170 1.00 82.50 199 LYS A CA 1
ATOM 1610 C C . LYS A 1 199 ? 1.759 -15.017 2.730 1.00 82.50 199 LYS A C 1
ATOM 1612 O O . LYS A 1 199 ? 1.369 -14.288 1.817 1.00 82.50 199 LYS A O 1
ATOM 1617 N N . LEU A 1 200 ? 2.554 -16.063 2.532 1.00 86.00 200 LEU A N 1
ATOM 1618 C CA . LEU A 1 200 ? 3.091 -16.440 1.227 1.00 86.00 200 LEU A CA 1
ATOM 1619 C C . LEU A 1 200 ? 2.554 -17.805 0.804 1.00 86.00 200 LEU A C 1
ATOM 1621 O O . LEU A 1 200 ? 2.473 -18.722 1.618 1.00 86.00 200 LEU A O 1
ATOM 1625 N N . LYS A 1 201 ? 2.285 -17.958 -0.492 1.00 88.69 201 LYS A N 1
ATOM 1626 C CA . LYS A 1 201 ? 1.990 -19.239 -1.136 1.00 88.69 201 LYS A CA 1
ATOM 1627 C C . LYS A 1 201 ? 3.060 -19.591 -2.161 1.00 88.69 201 LYS A C 1
ATOM 1629 O O . LYS A 1 201 ? 3.655 -18.717 -2.794 1.00 88.69 201 LYS A O 1
ATOM 1634 N N . LYS A 1 202 ? 3.314 -20.890 -2.326 1.00 89.81 202 LYS A N 1
ATOM 1635 C CA . LYS A 1 202 ? 4.254 -21.410 -3.325 1.00 89.81 202 LYS A CA 1
ATOM 1636 C C . LYS A 1 202 ? 3.563 -21.529 -4.680 1.00 89.81 202 LYS A C 1
ATOM 1638 O O . LYS A 1 202 ? 2.465 -22.065 -4.772 1.00 89.81 202 LYS A O 1
ATOM 1643 N N . THR A 1 203 ? 4.239 -21.064 -5.722 1.00 87.88 203 THR A N 1
ATOM 1644 C CA . THR A 1 203 ? 3.779 -21.100 -7.112 1.00 87.88 203 THR A CA 1
ATOM 1645 C C . THR A 1 203 ? 4.910 -21.503 -8.057 1.00 87.88 203 THR A C 1
ATOM 1647 O O . THR A 1 203 ? 6.049 -21.696 -7.622 1.00 87.88 203 THR A O 1
ATOM 1650 N N . GLU A 1 204 ? 4.613 -21.609 -9.353 1.00 84.69 204 GLU A N 1
ATOM 1651 C CA . GLU A 1 204 ? 5.596 -21.913 -10.402 1.00 84.69 204 GLU A CA 1
ATOM 1652 C C . GLU A 1 204 ? 6.714 -20.860 -10.519 1.00 84.69 204 GLU A C 1
ATOM 1654 O O . GLU A 1 204 ? 7.852 -21.208 -10.828 1.00 84.69 204 GLU A O 1
ATOM 1659 N N . ILE A 1 205 ? 6.431 -19.592 -10.193 1.00 80.12 205 ILE A N 1
ATOM 1660 C CA . ILE A 1 205 ? 7.416 -18.495 -10.216 1.00 80.12 205 ILE A CA 1
ATOM 1661 C C . ILE A 1 205 ? 8.108 -18.263 -8.862 1.00 80.12 205 ILE A C 1
ATOM 1663 O O . ILE A 1 205 ? 8.960 -17.380 -8.739 1.00 80.12 205 ILE A O 1
ATOM 1667 N N . GLY A 1 206 ? 7.778 -19.065 -7.845 1.00 83.44 206 GLY A N 1
ATOM 1668 C CA . GLY A 1 206 ? 8.320 -18.961 -6.492 1.00 83.44 206 GLY A CA 1
ATOM 1669 C C . GLY A 1 206 ? 7.264 -18.622 -5.443 1.00 83.44 206 GLY A C 1
ATOM 1670 O O . GLY A 1 206 ? 6.084 -18.931 -5.594 1.00 83.44 206 GLY A O 1
ATOM 1671 N N . LEU A 1 207 ? 7.703 -18.037 -4.331 1.00 85.75 207 LEU A N 1
ATOM 1672 C CA . LEU A 1 207 ? 6.806 -17.575 -3.276 1.00 85.75 207 LEU A CA 1
ATOM 1673 C C . LEU A 1 207 ? 6.198 -16.227 -3.678 1.00 85.75 207 LEU A C 1
ATOM 1675 O O . LEU A 1 207 ? 6.934 -15.316 -4.050 1.00 85.75 207 LEU A O 1
ATOM 1679 N N . ILE A 1 208 ? 4.880 -16.105 -3.571 1.00 86.69 208 ILE A N 1
ATOM 1680 C CA . ILE A 1 208 ? 4.145 -14.848 -3.766 1.00 86.69 208 ILE A CA 1
ATOM 1681 C C . ILE A 1 208 ? 3.155 -14.646 -2.612 1.00 86.69 208 ILE A C 1
ATOM 1683 O O . ILE A 1 208 ? 2.822 -15.632 -1.949 1.00 86.69 208 ILE A O 1
ATOM 1687 N N . PRO A 1 209 ? 2.666 -13.423 -2.346 1.00 85.50 209 PRO A N 1
ATOM 1688 C CA . PRO A 1 209 ? 1.603 -13.198 -1.377 1.00 85.50 209 PRO A CA 1
ATOM 1689 C C . PRO A 1 209 ? 0.385 -14.093 -1.618 1.00 85.50 209 PRO A C 1
ATOM 1691 O O . PRO A 1 209 ? -0.014 -14.351 -2.754 1.00 85.50 209 PRO A O 1
ATOM 1694 N N . GLU A 1 210 ? -0.215 -14.581 -0.538 1.00 84.31 210 GLU A N 1
ATOM 1695 C CA . GLU A 1 210 ? -1.339 -15.520 -0.587 1.00 84.31 210 GLU A CA 1
ATOM 1696 C C . GLU A 1 210 ? -2.546 -14.948 -1.349 1.00 84.31 210 GLU A C 1
ATOM 1698 O O . GLU A 1 210 ? -3.171 -15.655 -2.144 1.00 84.31 210 GLU A O 1
ATOM 1703 N N . ASN A 1 211 ? -2.793 -13.646 -1.192 1.00 79.12 211 ASN A N 1
ATOM 1704 C CA . ASN A 1 211 ? -3.852 -12.897 -1.867 1.00 79.12 211 ASN A CA 1
ATOM 1705 C C . ASN A 1 211 ? -3.535 -12.521 -3.327 1.00 79.12 211 ASN A C 1
ATOM 1707 O O . ASN A 1 211 ? -4.389 -11.945 -3.993 1.00 79.12 211 ASN A O 1
ATOM 1711 N N . TRP A 1 212 ? -2.327 -12.794 -3.833 1.00 84.44 212 TRP A N 1
ATOM 1712 C CA . TRP A 1 212 ? -1.975 -12.501 -5.224 1.00 84.44 212 TRP A CA 1
ATOM 1713 C C . TRP A 1 212 ? -2.377 -13.643 -6.145 1.00 84.44 212 TRP A C 1
ATOM 1715 O O . TRP A 1 212 ? -2.119 -14.809 -5.857 1.00 84.44 212 TRP A O 1
ATOM 1725 N N . GLU A 1 213 ? -2.952 -13.321 -7.294 1.00 84.94 213 GLU A N 1
ATOM 1726 C CA . GLU A 1 213 ? -3.289 -14.304 -8.320 1.00 84.94 213 GLU A CA 1
ATOM 1727 C C . GLU A 1 213 ? -2.253 -14.289 -9.443 1.00 84.94 213 GLU A C 1
ATOM 1729 O O . GLU A 1 213 ? -1.767 -13.234 -9.853 1.00 84.94 213 GLU A O 1
ATOM 1734 N N . MET A 1 214 ? -1.897 -15.475 -9.941 1.00 86.88 214 MET A N 1
ATOM 1735 C CA . MET A 1 214 ? -1.074 -15.587 -11.141 1.00 86.88 214 MET A CA 1
ATOM 1736 C C . MET A 1 214 ? -1.976 -15.495 -12.360 1.00 86.88 214 MET A C 1
ATOM 1738 O O . MET A 1 214 ? -2.779 -16.386 -12.618 1.00 86.88 214 MET A O 1
ATOM 1742 N N . VAL A 1 215 ? -1.810 -14.416 -13.109 1.00 88.88 215 VAL A N 1
ATOM 1743 C CA . VAL A 1 215 ? -2.585 -14.119 -14.312 1.00 88.88 215 VAL A CA 1
ATOM 1744 C C . VAL A 1 215 ? -1.637 -13.763 -15.449 1.00 88.88 215 VAL A C 1
ATOM 1746 O O . VAL A 1 215 ? -0.526 -13.271 -15.216 1.00 88.88 215 VAL A O 1
ATOM 1749 N N . ARG A 1 216 ? -2.043 -13.998 -16.700 1.00 88.69 216 ARG A N 1
ATOM 1750 C CA . ARG A 1 216 ? -1.261 -13.518 -17.844 1.00 88.69 216 ARG A CA 1
ATOM 1751 C C . ARG A 1 216 ? -1.572 -12.043 -18.042 1.00 88.69 216 ARG A C 1
ATOM 1753 O O . ARG A 1 216 ? -2.715 -11.623 -17.914 1.00 88.69 216 ARG A O 1
ATOM 1760 N N . LEU A 1 217 ? -0.576 -11.246 -18.428 1.00 87.38 217 LEU A N 1
ATOM 1761 C CA . LEU A 1 217 ? -0.797 -9.813 -18.665 1.00 87.38 217 LEU A CA 1
ATOM 1762 C C . LEU A 1 217 ? -1.900 -9.542 -19.706 1.00 87.38 217 LEU A C 1
ATOM 1764 O O . LEU A 1 217 ? -2.615 -8.553 -19.584 1.00 87.38 217 LEU A O 1
ATOM 1768 N N . GLY A 1 218 ? -2.056 -10.431 -20.694 1.00 89.12 218 GLY A N 1
ATOM 1769 C CA . GLY A 1 218 ? -3.129 -10.349 -21.689 1.00 89.12 218 GLY A CA 1
ATOM 1770 C C . GLY A 1 218 ? -4.538 -10.561 -21.123 1.00 89.12 218 GLY A C 1
ATOM 1771 O O . GLY A 1 218 ? -5.490 -10.081 -21.730 1.00 89.12 218 GLY A O 1
ATOM 1772 N N . ASP A 1 219 ? -4.669 -11.211 -19.962 1.00 90.31 219 ASP A N 1
ATOM 1773 C CA . ASP A 1 219 ? -5.955 -11.431 -19.284 1.00 90.31 219 ASP A CA 1
ATOM 1774 C C . ASP A 1 219 ? -6.392 -10.179 -18.501 1.00 90.31 219 ASP A C 1
ATOM 1776 O O . ASP A 1 219 ? -7.581 -9.947 -18.301 1.00 90.31 219 ASP A O 1
ATOM 1780 N N . ILE A 1 220 ? -5.431 -9.346 -18.079 1.00 88.19 220 ILE A N 1
ATOM 1781 C CA . ILE A 1 220 ? -5.679 -8.115 -17.309 1.00 88.19 220 ILE A CA 1
ATOM 1782 C C . ILE A 1 220 ? -6.060 -6.953 -18.235 1.00 88.19 220 ILE A C 1
ATOM 1784 O O . ILE A 1 220 ? -6.784 -6.038 -17.839 1.00 88.19 220 ILE A O 1
ATOM 1788 N N . GLY A 1 221 ? -5.564 -6.950 -19.474 1.00 88.06 221 GLY A N 1
ATOM 1789 C CA . GLY A 1 221 ? -5.885 -5.888 -20.413 1.00 88.06 221 GLY A CA 1
ATOM 1790 C C . GLY A 1 221 ? -5.133 -5.940 -21.734 1.00 88.06 221 GLY A C 1
ATOM 1791 O O . GLY A 1 221 ? -4.306 -6.808 -22.012 1.00 88.06 221 GLY A O 1
ATOM 1792 N N . LYS A 1 222 ? -5.433 -4.950 -22.577 1.00 89.06 222 LYS A N 1
ATOM 1793 C CA . LYS A 1 222 ? -4.842 -4.825 -23.907 1.00 89.06 222 LYS A CA 1
ATOM 1794 C C . LYS A 1 222 ? -3.501 -4.099 -23.832 1.00 89.06 222 LYS A C 1
ATOM 1796 O O . LYS A 1 222 ? -3.456 -2.900 -23.569 1.00 89.06 222 LYS A O 1
ATOM 1801 N N . ILE A 1 223 ? -2.422 -4.803 -24.155 1.00 89.88 223 ILE A N 1
ATOM 1802 C CA . ILE A 1 223 ? -1.098 -4.195 -24.309 1.00 89.88 223 ILE A CA 1
ATOM 1803 C C . ILE A 1 223 ? -0.982 -3.620 -25.720 1.00 89.88 223 ILE A C 1
ATOM 1805 O O . ILE A 1 223 ? -1.145 -4.326 -26.715 1.00 89.88 223 ILE A O 1
ATOM 1809 N N . ILE A 1 224 ? -0.698 -2.324 -25.805 1.00 88.88 224 ILE A N 1
ATOM 1810 C CA . ILE A 1 224 ? -0.517 -1.598 -27.061 1.00 88.88 224 ILE A CA 1
ATOM 1811 C C . ILE A 1 224 ? 0.746 -0.747 -26.998 1.00 88.88 224 ILE A C 1
ATOM 1813 O O . ILE A 1 224 ? 1.125 -0.244 -25.947 1.00 88.88 224 ILE A O 1
ATOM 1817 N N . THR A 1 225 ? 1.384 -0.556 -28.145 1.00 87.75 225 THR A N 1
ATOM 1818 C CA . THR A 1 225 ? 2.532 0.345 -28.293 1.00 87.75 225 THR A CA 1
ATOM 1819 C C . THR A 1 225 ? 2.097 1.781 -28.593 1.00 87.75 225 THR A C 1
ATOM 1821 O O . THR A 1 225 ? 1.013 2.019 -29.136 1.00 87.75 225 THR A O 1
ATOM 1824 N N . GLY A 1 226 ? 2.938 2.757 -28.251 1.00 82.75 226 GLY A N 1
ATOM 1825 C CA . GLY A 1 226 ? 2.752 4.146 -28.675 1.00 82.75 226 GLY A CA 1
ATOM 1826 C C . GLY A 1 226 ? 3.014 4.334 -30.173 1.00 82.75 226 GLY A C 1
ATOM 1827 O O . GLY A 1 226 ? 3.608 3.481 -30.831 1.00 82.75 226 GLY A O 1
ATOM 1828 N N . THR A 1 227 ? 2.571 5.467 -30.715 1.00 86.62 227 THR A N 1
ATOM 1829 C CA . THR A 1 227 ? 2.886 5.913 -32.082 1.00 86.62 227 THR A CA 1
ATOM 1830 C C . THR A 1 227 ? 3.234 7.393 -32.047 1.00 86.62 227 THR A C 1
ATOM 1832 O O . THR A 1 227 ? 2.529 8.178 -31.418 1.00 86.62 227 THR A O 1
ATOM 1835 N N . THR A 1 228 ? 4.328 7.759 -32.710 1.00 89.56 228 THR A N 1
ATOM 1836 C CA . THR A 1 228 ? 4.791 9.145 -32.805 1.00 89.56 228 THR A CA 1
ATOM 1837 C C . THR A 1 228 ? 4.462 9.669 -34.200 1.00 89.56 228 THR A C 1
ATOM 1839 O O . THR A 1 228 ? 4.951 9.091 -35.176 1.00 89.56 228 THR A O 1
ATOM 1842 N N . PRO A 1 229 ? 3.660 10.741 -34.331 1.00 91.00 229 PRO A N 1
ATOM 1843 C CA . PRO A 1 229 ? 3.491 11.443 -35.599 1.00 91.00 229 PRO A CA 1
ATOM 1844 C C . PRO A 1 229 ? 4.830 11.873 -36.195 1.00 91.00 229 PRO A C 1
ATOM 1846 O O . PRO A 1 229 ? 5.822 12.040 -35.490 1.00 91.00 229 PRO A O 1
ATOM 1849 N N . SER A 1 230 ? 4.871 12.073 -37.509 1.00 92.31 230 SER A N 1
ATOM 1850 C CA . SER A 1 230 ? 6.088 12.549 -38.168 1.00 92.31 230 SER A CA 1
ATOM 1851 C C . SER A 1 230 ? 6.458 13.952 -37.681 1.00 92.31 230 SER A C 1
ATOM 1853 O O . SER A 1 230 ? 5.753 14.911 -37.982 1.00 92.31 230 SER A O 1
ATOM 1855 N N . THR A 1 231 ? 7.624 14.095 -37.049 1.00 89.94 231 THR A N 1
ATOM 1856 C CA . THR A 1 231 ? 8.180 15.389 -36.607 1.00 89.94 231 THR A CA 1
ATOM 1857 C C . THR A 1 231 ? 8.486 16.350 -37.756 1.00 89.94 231 THR A C 1
ATOM 1859 O O . THR A 1 231 ? 8.604 17.550 -37.539 1.00 89.94 231 THR A O 1
ATOM 1862 N N . LYS A 1 232 ? 8.572 15.842 -38.992 1.00 94.19 232 LYS A N 1
ATOM 1863 C CA . LYS A 1 232 ? 8.754 16.650 -40.209 1.00 94.19 232 LYS A CA 1
ATOM 1864 C C . LYS A 1 232 ? 7.500 17.419 -40.640 1.00 94.19 232 LYS A C 1
ATOM 1866 O O . LYS A 1 232 ? 7.587 18.191 -41.585 1.00 94.19 232 LYS A O 1
ATOM 1871 N N . LYS A 1 233 ? 6.350 17.162 -40.010 1.00 94.06 233 LYS A N 1
ATOM 1872 C CA . LYS A 1 233 ? 5.057 17.780 -40.318 1.00 94.06 233 LYS A CA 1
ATOM 1873 C C . LYS A 1 233 ? 4.605 18.641 -39.136 1.00 94.06 233 LYS A C 1
ATOM 1875 O O . LYS A 1 233 ? 3.969 18.110 -38.221 1.00 94.06 233 LYS A O 1
ATOM 1880 N N . PRO A 1 234 ? 4.978 19.936 -39.095 1.00 94.19 234 PRO A N 1
ATOM 1881 C CA . PRO A 1 234 ? 4.614 20.833 -38.002 1.00 94.19 234 PRO A CA 1
ATOM 1882 C C . PRO A 1 234 ? 3.105 20.901 -37.759 1.00 94.19 234 PRO A C 1
ATOM 1884 O O . PRO A 1 234 ? 2.690 21.051 -36.618 1.00 94.19 234 PRO A O 1
ATOM 1887 N N . GLU A 1 235 ? 2.287 20.705 -38.798 1.00 95.62 235 GLU A N 1
ATOM 1888 C CA . GLU A 1 235 ? 0.823 20.714 -38.736 1.00 95.62 235 GLU A CA 1
ATOM 1889 C C . GLU A 1 235 ? 0.226 19.629 -37.823 1.00 95.62 235 GLU A C 1
ATOM 1891 O O . GLU A 1 235 ? -0.925 19.733 -37.397 1.00 95.62 235 GLU A O 1
ATOM 1896 N N . TYR A 1 236 ? 0.993 18.588 -37.485 1.00 96.31 236 TYR A N 1
ATOM 1897 C CA . TYR A 1 236 ? 0.573 17.556 -36.533 1.00 96.31 236 TYR A CA 1
ATOM 1898 C C . TYR A 1 236 ? 0.702 17.995 -35.071 1.00 96.31 236 TYR A C 1
ATOM 1900 O O . TYR A 1 236 ? 0.120 17.357 -34.192 1.00 96.31 236 TYR A O 1
ATOM 1908 N N . TYR A 1 237 ? 1.439 19.069 -34.802 1.00 95.38 237 TYR A N 1
ATOM 1909 C CA . TYR A 1 237 ? 1.758 19.544 -33.462 1.00 95.38 237 TYR A CA 1
ATOM 1910 C C . TYR A 1 237 ? 1.143 20.920 -33.206 1.00 95.38 237 TYR A C 1
ATOM 1912 O O . TYR A 1 237 ? 0.883 21.682 -34.129 1.00 95.38 237 TYR A O 1
ATOM 1920 N N . GLY A 1 238 ? 0.919 21.239 -31.932 1.00 88.56 238 GLY A N 1
ATOM 1921 C CA . GLY A 1 238 ? 0.230 22.464 -31.528 1.00 88.56 238 GLY A CA 1
ATOM 1922 C C . GLY A 1 238 ? -1.286 22.304 -31.639 1.00 88.56 238 GLY A C 1
ATOM 1923 O O . GLY A 1 238 ? -1.871 22.384 -32.715 1.00 88.56 238 GLY A O 1
ATOM 1924 N N . GLY A 1 239 ? -1.935 22.049 -30.507 1.00 93.19 239 GLY A N 1
ATOM 1925 C CA . GLY A 1 239 ? -3.373 21.811 -30.433 1.00 93.19 239 GLY A CA 1
ATOM 1926 C C . GLY A 1 239 ? -3.806 21.427 -29.018 1.00 93.19 239 GLY A C 1
ATOM 1927 O O . GLY A 1 239 ? -3.020 21.586 -28.084 1.00 93.19 239 GLY A O 1
ATOM 1928 N N . PRO A 1 240 ? -5.043 20.937 -28.834 1.00 94.06 240 PRO A N 1
ATOM 1929 C CA . PRO A 1 240 ? -5.615 20.698 -27.511 1.00 94.06 240 PRO A CA 1
ATOM 1930 C C . PRO A 1 240 ? -5.341 19.292 -26.950 1.00 94.06 240 PRO A C 1
ATOM 1932 O O . PRO A 1 240 ? -5.764 18.994 -25.835 1.00 94.06 240 PRO A O 1
ATOM 1935 N N . TYR A 1 241 ? -4.656 18.414 -27.690 1.00 94.25 241 TYR A N 1
ATOM 1936 C CA . TYR A 1 241 ? -4.439 17.027 -27.273 1.00 94.25 241 TYR A CA 1
ATOM 1937 C C . TYR A 1 241 ? -3.021 16.819 -26.750 1.00 94.25 241 TYR A C 1
ATOM 1939 O O . TYR A 1 241 ? -2.059 17.107 -27.449 1.00 94.25 241 TYR A O 1
ATOM 1947 N N . MET A 1 242 ? -2.862 16.276 -25.547 1.00 94.25 242 MET A N 1
ATOM 1948 C CA . MET A 1 242 ? -1.534 15.977 -24.998 1.00 94.25 242 MET A CA 1
ATOM 1949 C C . MET A 1 242 ? -0.832 14.871 -25.801 1.00 94.25 242 MET A C 1
ATOM 1951 O O . MET A 1 242 ? -1.408 13.807 -26.034 1.00 94.25 242 MET A O 1
ATOM 1955 N N . PHE A 1 243 ? 0.425 15.104 -26.187 1.00 94.56 243 PHE A N 1
ATOM 1956 C CA . PHE A 1 243 ? 1.313 14.065 -26.708 1.00 94.56 243 PHE A CA 1
ATOM 1957 C C . PHE A 1 243 ? 2.198 13.552 -25.578 1.00 94.56 243 PHE A C 1
ATOM 1959 O O . PHE A 1 243 ? 3.053 14.286 -25.092 1.00 94.56 243 PHE A O 1
ATOM 1966 N N . ILE A 1 244 ? 2.004 12.298 -25.174 1.00 92.38 244 ILE A N 1
ATOM 1967 C CA . ILE A 1 244 ? 2.770 11.701 -24.079 1.00 92.38 244 ILE A CA 1
ATOM 1968 C C . ILE A 1 244 ? 4.004 11.004 -24.648 1.00 92.38 244 ILE A C 1
ATOM 1970 O O . ILE A 1 244 ? 3.893 10.003 -25.358 1.00 92.38 244 ILE A O 1
ATOM 1974 N N . SER A 1 245 ? 5.180 11.530 -24.322 1.00 90.00 245 SER A N 1
ATOM 1975 C CA . SER A 1 245 ? 6.474 10.936 -24.645 1.00 90.00 245 SER A CA 1
ATOM 1976 C C . SER A 1 245 ? 7.085 10.238 -23.419 1.00 90.00 245 SER A C 1
ATOM 1978 O O . SER A 1 245 ? 6.634 10.467 -22.295 1.00 90.00 245 SER A O 1
ATOM 1980 N N . PRO A 1 246 ? 8.136 9.409 -23.585 1.00 88.62 246 PRO A N 1
ATOM 1981 C CA . PRO A 1 246 ? 8.848 8.828 -22.446 1.00 88.62 246 PRO A CA 1
ATOM 1982 C C . PRO A 1 246 ? 9.355 9.862 -21.430 1.00 88.62 246 PRO A C 1
ATOM 1984 O O . PRO A 1 246 ? 9.349 9.573 -20.241 1.00 88.62 246 PRO A O 1
ATOM 1987 N N . GLY A 1 247 ? 9.737 11.066 -21.875 1.00 87.12 247 GLY A N 1
ATOM 1988 C CA . GLY A 1 247 ? 10.209 12.138 -20.988 1.00 87.12 247 GLY A CA 1
ATOM 1989 C C . GLY A 1 247 ? 9.117 12.745 -20.100 1.00 87.12 247 GLY A C 1
ATOM 1990 O O . GLY A 1 247 ? 9.424 13.332 -19.068 1.00 87.12 247 GLY A O 1
ATOM 1991 N N . ASP A 1 248 ? 7.843 12.571 -20.460 1.00 89.88 248 ASP A N 1
ATOM 1992 C CA . ASP A 1 248 ? 6.711 13.027 -19.646 1.00 89.88 248 ASP A CA 1
ATOM 1993 C C . ASP A 1 248 ? 6.362 12.025 -18.523 1.00 89.88 248 ASP A C 1
ATOM 1995 O O . ASP A 1 248 ? 5.632 12.360 -17.585 1.00 89.88 248 ASP A O 1
ATOM 1999 N N . ILE A 1 249 ? 6.883 10.792 -18.598 1.00 88.88 249 ILE A N 1
ATOM 2000 C CA . ILE A 1 249 ? 6.684 9.741 -17.594 1.00 88.88 249 ILE A CA 1
ATOM 2001 C C . ILE A 1 249 ? 7.750 9.914 -16.506 1.00 88.88 249 ILE A C 1
ATOM 2003 O O . ILE A 1 249 ? 8.856 9.388 -16.590 1.00 88.88 249 ILE A O 1
ATOM 2007 N N . THR A 1 250 ? 7.399 10.695 -15.488 1.00 84.19 250 THR A N 1
ATOM 2008 C CA . THR A 1 250 ? 8.259 11.029 -14.340 1.00 84.19 250 THR A CA 1
ATOM 2009 C C . THR A 1 250 ? 7.822 10.270 -13.081 1.00 84.19 250 THR A C 1
ATOM 2011 O O . THR A 1 250 ? 6.913 9.445 -13.124 1.00 84.19 250 THR A O 1
ATOM 2014 N N . GLU A 1 251 ? 8.408 10.592 -11.925 1.00 79.12 251 GLU A N 1
ATOM 2015 C CA . GLU A 1 251 ? 7.986 10.062 -10.616 1.00 79.12 251 GLU A CA 1
ATOM 2016 C C . GLU A 1 251 ? 6.545 10.455 -10.226 1.00 79.12 251 GLU A C 1
ATOM 2018 O O . GLU A 1 251 ? 5.970 9.919 -9.276 1.00 79.12 251 GLU A O 1
ATOM 2023 N N . ARG A 1 252 ? 5.923 11.396 -10.951 1.00 80.50 252 ARG A N 1
ATOM 2024 C CA . ARG A 1 252 ? 4.531 11.786 -10.713 1.00 80.50 252 ARG A CA 1
ATOM 2025 C C . ARG A 1 252 ? 3.576 10.679 -11.152 1.00 80.50 252 ARG A C 1
ATOM 2027 O O . ARG A 1 252 ? 3.551 10.288 -12.313 1.00 80.50 252 ARG A O 1
ATOM 2034 N N . LYS A 1 253 ? 2.674 10.286 -10.246 1.00 81.25 253 LYS A N 1
ATOM 2035 C CA . LYS A 1 253 ? 1.642 9.261 -10.495 1.00 81.25 253 LYS A CA 1
ATOM 2036 C C . LYS A 1 253 ? 0.725 9.566 -11.688 1.00 81.25 253 LYS A C 1
ATOM 2038 O O . LYS A 1 253 ? 0.275 8.641 -12.356 1.00 81.25 253 LYS A O 1
ATOM 2043 N N . TYR A 1 254 ? 0.412 10.840 -11.931 1.00 88.00 254 TYR A N 1
ATOM 2044 C CA . TYR A 1 254 ? -0.512 11.257 -12.989 1.00 88.00 254 TYR A CA 1
ATOM 2045 C C . TYR A 1 254 ? 0.123 12.294 -13.911 1.00 88.00 254 TYR A C 1
ATOM 2047 O O . TYR A 1 254 ? 0.650 13.311 -13.452 1.00 88.00 254 TYR A O 1
ATOM 2055 N N . ILE A 1 255 ? -0.016 12.071 -15.218 1.00 89.62 255 ILE A N 1
ATOM 2056 C CA . ILE A 1 255 ? 0.354 13.035 -16.255 1.00 89.62 255 ILE A CA 1
ATOM 2057 C C . ILE A 1 255 ? -0.831 13.973 -16.469 1.00 89.62 255 ILE A C 1
ATOM 2059 O O . ILE A 1 255 ? -1.849 13.601 -17.048 1.00 89.62 255 ILE A O 1
ATOM 2063 N N . ILE A 1 256 ? -0.698 15.194 -15.959 1.00 89.56 256 ILE A N 1
ATOM 2064 C CA . ILE A 1 256 ? -1.700 16.262 -16.108 1.00 89.56 256 ILE A CA 1
ATOM 2065 C C . ILE A 1 256 ? -1.337 17.262 -17.211 1.00 89.56 256 ILE A C 1
ATOM 2067 O O . ILE A 1 256 ? -2.165 18.082 -17.597 1.00 89.56 256 ILE A O 1
ATOM 2071 N N . LYS A 1 257 ? -0.085 17.224 -17.675 1.00 89.69 257 LYS A N 1
ATOM 2072 C CA . LYS A 1 257 ? 0.466 18.098 -18.706 1.00 89.69 257 LYS A CA 1
ATOM 2073 C C . LYS A 1 257 ? 1.658 17.406 -19.357 1.00 89.69 257 LYS A C 1
ATOM 2075 O O . LYS A 1 257 ? 2.425 16.751 -18.656 1.00 89.69 257 LYS A O 1
ATOM 2080 N N . THR A 1 258 ? 1.814 17.610 -20.658 1.00 93.44 258 THR A N 1
ATOM 2081 C CA . THR A 1 258 ? 2.961 17.155 -21.450 1.00 93.44 258 THR A CA 1
ATOM 2082 C C . THR A 1 258 ? 3.703 18.337 -22.062 1.00 93.44 258 THR A C 1
ATOM 2084 O O . THR A 1 258 ? 3.137 19.430 -22.207 1.00 93.44 258 THR A O 1
ATOM 2087 N N . GLU A 1 259 ? 4.964 18.120 -22.433 1.00 92.56 259 GLU A N 1
ATOM 2088 C CA . GLU A 1 259 ? 5.778 19.114 -23.142 1.00 92.56 259 GLU A CA 1
ATOM 2089 C C . GLU A 1 259 ? 5.169 19.458 -24.511 1.00 92.56 259 GLU A C 1
ATOM 2091 O O . GLU A 1 259 ? 5.063 20.626 -24.886 1.00 92.56 259 GLU A O 1
ATOM 2096 N N . LYS A 1 260 ? 4.718 18.435 -25.247 1.00 93.94 260 LYS A N 1
ATOM 2097 C CA . LYS A 1 260 ? 4.189 18.566 -26.610 1.00 93.94 260 LYS A CA 1
ATOM 2098 C C . LYS A 1 260 ? 2.713 18.216 -26.683 1.00 93.94 260 LYS A C 1
ATOM 2100 O O . LYS A 1 260 ? 2.195 17.422 -25.898 1.00 93.94 260 LYS A O 1
ATOM 2105 N N . TRP A 1 261 ? 2.050 18.828 -27.654 1.00 96.00 261 TRP A N 1
ATOM 2106 C CA . TRP A 1 261 ? 0.619 18.699 -27.893 1.00 96.00 261 TRP A CA 1
ATOM 2107 C C . TRP A 1 261 ? 0.376 18.455 -29.382 1.00 96.00 261 TRP A C 1
ATOM 2109 O O . TRP A 1 261 ? 1.138 18.941 -30.221 1.00 96.00 261 TRP A O 1
ATOM 2119 N N . LEU A 1 262 ? -0.663 17.692 -29.706 1.00 96.38 262 LEU A N 1
ATOM 2120 C CA . LEU A 1 262 ? -1.086 17.367 -31.060 1.00 96.38 262 LEU A CA 1
ATOM 2121 C C . LEU A 1 262 ? -2.268 18.231 -31.487 1.00 96.38 262 LEU A C 1
ATOM 2123 O O . LEU A 1 262 ? -3.167 18.539 -30.697 1.00 96.38 262 LEU A O 1
ATOM 2127 N N . SER A 1 263 ? -2.277 18.548 -32.776 1.00 96.62 263 SER A N 1
ATOM 2128 C CA . SER A 1 263 ? -3.465 19.013 -33.484 1.00 96.62 263 SER A CA 1
ATOM 2129 C C . SER A 1 263 ? -4.446 17.853 -33.714 1.00 96.62 263 SER A C 1
ATOM 2131 O O . SER A 1 263 ? -4.120 16.681 -33.499 1.00 96.62 263 SER A O 1
ATOM 2133 N N . GLU A 1 264 ? -5.647 18.147 -34.214 1.00 96.12 264 GLU A N 1
ATOM 2134 C CA . GLU A 1 264 ? -6.591 17.103 -34.646 1.00 96.12 264 GLU A CA 1
ATOM 2135 C C . GLU A 1 264 ? -5.995 16.174 -35.715 1.00 96.12 264 GLU A C 1
ATOM 2137 O O . GLU A 1 264 ? -6.259 14.971 -35.721 1.00 96.12 264 GLU A O 1
ATOM 2142 N N . GLN A 1 265 ? -5.170 16.713 -36.617 1.00 94.75 265 GLN A N 1
ATOM 2143 C CA . GLN A 1 265 ? -4.513 15.936 -37.670 1.00 94.75 265 GLN A CA 1
ATOM 2144 C C . GLN A 1 265 ? -3.460 14.996 -37.078 1.00 94.75 265 GLN A C 1
ATOM 2146 O O . GLN A 1 265 ? -3.407 13.823 -37.449 1.00 94.75 265 GLN A O 1
ATOM 2151 N N . GLY A 1 266 ? -2.676 15.488 -36.111 1.00 94.75 266 GLY A N 1
ATOM 2152 C CA . GLY A 1 266 ? -1.713 14.675 -35.372 1.00 94.75 266 GLY A CA 1
ATOM 2153 C C . GLY A 1 266 ? -2.381 13.555 -34.576 1.00 94.75 266 GLY A C 1
ATOM 2154 O O . GLY A 1 266 ? -1.880 12.429 -34.558 1.00 94.75 266 GLY A O 1
ATOM 2155 N N . LEU A 1 267 ? -3.541 13.827 -33.968 1.00 93.44 267 LEU A N 1
ATOM 2156 C CA . LEU A 1 267 ? -4.307 12.822 -33.232 1.00 93.44 267 LEU A CA 1
ATOM 2157 C C . LEU A 1 267 ? -4.813 11.703 -34.151 1.00 93.44 267 LEU A C 1
ATOM 2159 O O . LEU A 1 267 ? -4.694 10.537 -33.789 1.00 93.44 267 LEU A O 1
ATOM 2163 N N . LYS A 1 268 ? -5.323 12.032 -35.348 1.00 92.88 268 LYS A N 1
ATOM 2164 C CA . LYS A 1 268 ? -5.850 11.043 -36.313 1.00 92.88 268 LYS A CA 1
ATOM 2165 C C . LYS A 1 268 ? -4.808 10.022 -36.775 1.00 92.88 268 LYS A C 1
ATOM 2167 O O . LYS A 1 268 ? -5.166 8.888 -37.075 1.00 92.88 268 LYS A O 1
ATOM 2172 N N . VAL A 1 269 ? -3.537 10.418 -36.841 1.00 92.69 269 VAL A N 1
ATOM 2173 C CA . VAL A 1 269 ? -2.422 9.528 -37.216 1.00 92.69 269 VAL A CA 1
ATOM 2174 C C . VAL A 1 269 ? -1.723 8.895 -36.006 1.00 92.69 269 VAL A C 1
ATOM 2176 O O . VAL A 1 269 ? -0.761 8.148 -36.175 1.00 92.69 269 VAL A O 1
ATOM 2179 N N . SER A 1 270 ? -2.200 9.188 -34.793 1.00 91.44 270 SER A N 1
ATOM 2180 C CA . SER A 1 270 ? -1.699 8.638 -33.532 1.00 91.44 270 SER A CA 1
ATOM 2181 C C . SER A 1 270 ? -2.689 7.660 -32.914 1.00 91.44 270 SER A C 1
ATOM 2183 O O . SER A 1 270 ? -3.869 7.608 -33.255 1.00 91.44 270 SER A O 1
ATOM 2185 N N . ARG A 1 271 ? -2.220 6.905 -31.922 1.00 89.94 271 ARG A N 1
ATOM 2186 C CA . ARG A 1 271 ? -3.082 6.086 -31.070 1.00 89.94 271 ARG A CA 1
ATOM 2187 C C . ARG A 1 271 ? -3.593 6.902 -29.884 1.00 89.94 271 ARG A C 1
ATOM 2189 O O . ARG A 1 271 ? -2.832 7.207 -28.971 1.00 89.94 271 ARG A O 1
ATOM 2196 N N . SER A 1 272 ? -4.887 7.210 -29.877 1.00 89.75 272 SER A N 1
ATOM 2197 C CA . SER A 1 272 ? -5.560 7.775 -28.705 1.00 89.75 272 SER A CA 1
ATOM 2198 C C . SER A 1 272 ? -5.663 6.735 -27.590 1.00 89.75 272 SER A C 1
ATOM 2200 O O . SER A 1 272 ? -6.004 5.578 -27.851 1.00 89.75 272 SER A O 1
ATOM 2202 N N . LEU A 1 273 ? -5.423 7.156 -26.351 1.00 90.06 273 LEU A N 1
ATOM 2203 C CA . LEU A 1 273 ? -5.518 6.299 -25.173 1.00 90.06 273 LEU A CA 1
ATOM 2204 C C . LEU A 1 273 ? -6.705 6.730 -24.303 1.00 90.06 273 LEU A C 1
ATOM 2206 O O . LEU A 1 273 ? -6.893 7.932 -24.099 1.00 90.06 273 LEU A O 1
ATOM 2210 N N . PRO A 1 274 ? -7.502 5.785 -23.773 1.00 88.31 274 PRO A N 1
ATOM 2211 C CA . PRO A 1 274 ? -8.495 6.094 -22.755 1.00 88.31 274 PRO A CA 1
ATOM 2212 C C . PRO A 1 274 ? -7.850 6.712 -21.513 1.00 88.31 274 PRO A C 1
ATOM 2214 O O . PRO A 1 274 ? -6.688 6.442 -21.186 1.00 88.31 274 PRO A O 1
ATOM 2217 N N . LYS A 1 275 ? -8.633 7.504 -20.780 1.00 86.06 275 LYS A N 1
ATOM 2218 C CA . LYS A 1 275 ? -8.235 7.988 -19.459 1.00 86.06 275 LYS A CA 1
ATOM 2219 C C . LYS A 1 275 ? -7.912 6.800 -18.536 1.00 86.06 275 LYS A C 1
ATOM 2221 O O . LYS A 1 275 ? -8.511 5.739 -18.670 1.00 86.06 275 LYS A O 1
ATOM 2226 N N . ASP A 1 276 ? -6.971 7.008 -17.616 1.00 84.44 276 ASP A N 1
ATOM 2227 C CA . ASP A 1 276 ? -6.537 6.035 -16.602 1.00 84.44 276 ASP A CA 1
ATOM 2228 C C . ASP A 1 276 ? -5.797 4.802 -17.176 1.00 84.44 276 ASP A C 1
ATOM 2230 O O . ASP A 1 276 ? -5.586 3.809 -16.484 1.00 84.44 276 ASP A O 1
ATOM 2234 N N . THR A 1 277 ? -5.329 4.886 -18.429 1.00 89.69 277 THR A N 1
ATOM 2235 C CA . THR A 1 277 ? -4.403 3.907 -19.022 1.00 89.69 277 THR A CA 1
ATOM 2236 C C . THR A 1 277 ? -3.052 3.923 -18.295 1.00 89.69 277 THR A C 1
ATOM 2238 O O . THR A 1 277 ? -2.469 4.986 -18.084 1.00 89.69 277 THR A O 1
ATOM 2241 N N . VAL A 1 278 ? -2.517 2.742 -17.968 1.00 90.44 278 VAL A N 1
ATOM 2242 C CA . VAL A 1 278 ? -1.167 2.587 -17.403 1.00 90.44 278 VAL A CA 1
ATOM 2243 C C . VAL A 1 278 ? -0.123 2.710 -18.512 1.00 90.44 278 VAL A C 1
ATOM 2245 O O . VAL A 1 278 ? -0.172 1.984 -19.505 1.00 90.44 278 VAL A O 1
ATOM 2248 N N . LEU A 1 279 ? 0.836 3.619 -18.333 1.00 90.06 279 LEU A N 1
ATOM 2249 C CA . LEU A 1 279 ? 1.923 3.861 -19.280 1.00 90.06 279 LEU A CA 1
ATOM 2250 C C . LEU A 1 279 ? 3.234 3.308 -18.729 1.00 90.06 279 LEU A C 1
ATOM 2252 O O . LEU A 1 279 ? 3.573 3.542 -17.571 1.00 90.06 279 LEU A O 1
ATOM 2256 N N . VAL A 1 280 ? 3.977 2.589 -19.569 1.00 88.12 280 VAL A N 1
ATOM 2257 C CA . VAL A 1 280 ? 5.266 1.986 -19.213 1.00 88.12 280 VAL A CA 1
ATOM 2258 C C . VAL A 1 280 ? 6.277 2.298 -20.310 1.00 88.12 280 VAL A C 1
ATOM 2260 O O . VAL A 1 280 ? 5.994 2.109 -21.494 1.00 88.12 280 VAL A O 1
ATOM 2263 N N . VAL A 1 281 ? 7.466 2.761 -19.923 1.00 85.12 281 VAL A N 1
ATOM 2264 C CA . VAL A 1 281 ? 8.584 2.972 -20.851 1.00 85.12 281 VAL A CA 1
ATOM 2265 C C . VAL A 1 281 ? 9.382 1.676 -20.967 1.00 85.12 281 VAL A C 1
ATOM 2267 O O . VAL A 1 281 ? 9.930 1.191 -19.982 1.00 85.12 281 VAL A O 1
ATOM 2270 N N . CYS A 1 282 ? 9.450 1.107 -22.172 1.00 75.62 282 CYS A N 1
ATOM 2271 C CA . CYS A 1 282 ? 10.171 -0.149 -22.418 1.00 75.62 282 CYS A CA 1
ATOM 2272 C C . CYS A 1 282 ? 11.566 0.049 -23.037 1.00 75.62 282 CYS A C 1
ATOM 2274 O O . CYS A 1 282 ? 12.406 -0.838 -22.922 1.00 75.62 282 CYS A O 1
ATOM 2276 N N . ILE A 1 283 ? 11.808 1.172 -23.725 1.00 70.00 283 ILE A N 1
ATOM 2277 C CA . ILE A 1 283 ? 13.051 1.469 -24.459 1.00 70.00 283 ILE A CA 1
ATOM 2278 C C . ILE A 1 283 ? 13.329 2.976 -24.353 1.00 70.00 283 ILE A C 1
ATOM 2280 O O . ILE A 1 283 ? 12.401 3.773 -24.473 1.00 70.00 283 ILE A O 1
ATOM 2284 N N . GLY A 1 284 ? 14.594 3.366 -24.163 1.00 54.12 284 GLY A N 1
ATOM 2285 C CA . GLY A 1 284 ? 15.028 4.769 -24.249 1.00 54.12 284 GLY A CA 1
ATOM 2286 C C . GLY A 1 284 ? 14.934 5.583 -22.956 1.00 54.12 284 GLY A C 1
ATOM 2287 O O . GLY A 1 284 ? 15.154 6.789 -22.998 1.00 54.12 284 GLY A O 1
ATOM 2288 N N . ALA A 1 285 ? 14.645 4.951 -21.816 1.00 48.78 285 ALA A N 1
ATOM 2289 C CA . ALA A 1 285 ? 14.867 5.582 -20.522 1.00 48.78 285 ALA A CA 1
ATOM 2290 C C . ALA A 1 285 ? 16.357 5.472 -20.174 1.00 48.78 285 ALA A C 1
ATOM 2292 O O . ALA A 1 285 ? 16.827 4.411 -19.763 1.00 48.78 285 ALA A O 1
ATOM 2293 N N . THR A 1 286 ? 17.105 6.558 -20.350 1.00 45.81 286 THR A N 1
ATOM 2294 C CA . THR A 1 286 ? 18.241 6.800 -19.459 1.00 45.81 286 THR A CA 1
ATOM 2295 C C . THR A 1 286 ? 17.605 7.194 -18.129 1.00 45.81 286 THR A C 1
ATOM 2297 O O . THR A 1 286 ? 17.098 8.307 -18.013 1.00 45.81 286 THR A O 1
ATOM 2300 N N . ILE A 1 287 ? 17.483 6.229 -17.214 1.00 43.84 287 ILE A N 1
ATOM 2301 C CA . ILE A 1 287 ? 17.058 6.479 -15.829 1.00 43.84 287 ILE A CA 1
ATOM 2302 C C . ILE A 1 287 ? 18.212 7.161 -15.101 1.00 43.84 287 ILE A C 1
ATOM 2304 O O . ILE A 1 287 ? 19.357 6.686 -15.289 1.00 43.84 287 ILE A O 1
#